Protein AF-A2HL17-F1 (afdb_monomer_lite)

Secondary structure (DSSP, 8-state):
----GGGSB-HHHHHHHHHHHHTT--HHHHTEEEEBTTS-EEEE--HHHHHHHHHHTTPPPP---PPPPPPPPPHHHHHHHHHHHHHSTT--HHHHHHHHHHHHHHHHHHHHHHHHHHHT-PPPP-PPP--------------------------------------------------------TT-------S----TTTT--GGGTT----HHHHHHHHHHTT--PPPP-PPPPPPPPP--SSTTSEEEEEEEE-TTSTT-EEEEEEETTT--EEEEEEESS--HHHHHHHHHHHHHHH---SEEEE-S-GGGSTHHHHHHHHHT-EEEEPPTT----

Foldseek 3Di:
DPDDQLNFFDPVLLVVLQVCVQVPHDNQVSQAQTAGNVGDTDGGDDPVSSVVSCVVVVHDHHPHPDPDDDDAFDPLLLQLLVVCCVVDPPDDLVNSVVLLVVLLVVVVVVVVVVVVVVVVDDDDDDDDDDDDDDDDDDDDDDDDDDDDDDDDDDDDDDDDDDDDDDDDDDDDDDDDDDDDPDDDDPPPDDPDDDDDPPPSNPRHDPVCSPPDDDSVNSVSSCVVVVNDDDDDPPDPDDPQDQPDPDWLAEKEWDKDDDPVDPQKIKIFIATRPVRDTLDIDIDSHLALVVNQVRVVVSCVPPNHHQEYEYEPDPSCDDPNVVSCVVSNHHYHYDDPPDPRD

Organism: Trichomonas vaginalis (strain ATCC PRA-98 / G3) (NCBI:txid412133)

InterPro domains:
  IPR001584 Integrase, catalytic core [PF00665] (248-337)
  IPR001584 Integrase, catalytic core [PS50994] (227-341)
  IPR012337 Ribonuclease H-like superfamily [SSF53098] (242-340)
  IPR036397 Ribonuclease H superfamily [G3DSA:3.30.420.10] (241-341)

pLDDT: mean 71.7, std 25.09, range [23.78, 97.0]

Sequence (341 aa):
MSGRIFDLIDLEWLNQANQQIQSGINVETVLQNVPLTDGRILPTISHKTFKNALNFNQIEIPKLRTGPKPKDPPQELINTVQNLHNKVQKIGISRAFGRIITDRQMILESQMQNQQNIQIHFPIPQLSQRNQNSEFDYSSPDVSSSSEQLSSEISSNSDDSSAEELFSSSPNSIDTESDINSEDDPYSIRTNTTSTFEKTTDYFDRKLLNIQFSERTVNKCFKLLNLAQPPKNSKAKGQTKYEAFYVNEIWHVDIHFLNHRQGEYLYAVIDDKSRKILAWSHLETKEAAQTSRVIQQCFDVYGKPFAIWSDNGLENYGVFKNLLKNANVESITIIPHCPYM

Structure (mmCIF, N/CA/C/O backbone):
data_AF-A2HL17-F1
#
_entry.id   AF-A2HL17-F1
#
loop_
_atom_site.group_PDB
_atom_site.id
_atom_site.type_symbol
_atom_site.label_atom_id
_atom_site.label_alt_id
_atom_site.label_comp_id
_atom_site.label_asym_id
_atom_site.label_entity_id
_atom_site.label_seq_id
_atom_site.pdbx_PDB_ins_code
_atom_site.Cartn_x
_atom_site.Cartn_y
_atom_site.Cartn_z
_atom_site.occupancy
_atom_site.B_iso_or_equiv
_atom_site.auth_seq_id
_atom_site.auth_comp_id
_atom_site.auth_asym_id
_atom_site.auth_atom_id
_atom_site.pdbx_PDB_model_num
ATOM 1 N N . MET A 1 1 ? -41.601 -4.359 13.238 1.00 44.16 1 MET A N 1
ATOM 2 C CA . MET A 1 1 ? -40.705 -3.422 13.948 1.00 44.16 1 MET A CA 1
ATOM 3 C C . MET A 1 1 ? -39.278 -3.762 13.559 1.00 44.16 1 MET A C 1
ATOM 5 O O . MET A 1 1 ? -38.862 -4.884 13.806 1.00 44.16 1 MET A O 1
ATOM 9 N N . SER A 1 2 ? -38.556 -2.863 12.887 1.00 45.44 2 SER A N 1
ATOM 10 C CA . SER A 1 2 ? -37.129 -3.070 12.599 1.00 45.44 2 SER A CA 1
ATOM 11 C C . SER A 1 2 ? -36.336 -2.788 13.878 1.00 45.44 2 SER A C 1
ATOM 13 O O . SER A 1 2 ? -35.789 -1.698 14.032 1.00 45.44 2 SER A O 1
ATOM 15 N N . GLY A 1 3 ? -36.361 -3.729 14.823 1.00 62.22 3 GLY A N 1
ATOM 16 C CA . GLY A 1 3 ? -35.667 -3.597 16.102 1.00 62.22 3 GLY A CA 1
ATOM 17 C C . GLY A 1 3 ? -34.166 -3.635 15.872 1.00 62.22 3 GLY A C 1
ATOM 18 O O . GLY A 1 3 ? -33.639 -4.598 15.311 1.00 62.22 3 GLY A O 1
ATOM 19 N N . ARG A 1 4 ? -33.467 -2.569 16.253 1.00 82.69 4 ARG A N 1
ATOM 20 C CA . ARG A 1 4 ? -32.007 -2.596 16.282 1.00 82.69 4 ARG A CA 1
ATOM 21 C C . ARG A 1 4 ? -31.605 -3.614 17.347 1.00 82.69 4 ARG A C 1
ATOM 23 O O . ARG A 1 4 ? -32.316 -3.807 18.323 1.00 82.69 4 ARG A O 1
ATOM 30 N N . ILE A 1 5 ? -30.447 -4.251 17.187 1.00 84.62 5 ILE A N 1
ATOM 31 C CA . ILE A 1 5 ? -29.993 -5.314 18.104 1.00 84.62 5 ILE A CA 1
ATOM 32 C C . ILE A 1 5 ? -30.044 -4.899 19.581 1.00 84.62 5 ILE A C 1
ATOM 34 O O . ILE A 1 5 ? -30.373 -5.722 20.422 1.00 84.62 5 ILE A O 1
ATOM 38 N N . PHE A 1 6 ? -29.764 -3.630 19.895 1.00 86.31 6 PHE A N 1
ATOM 39 C CA . PHE A 1 6 ? -29.785 -3.146 21.274 1.00 86.31 6 PHE A CA 1
ATOM 40 C C . PHE A 1 6 ? -31.193 -3.034 21.885 1.00 86.31 6 PHE A C 1
ATOM 42 O O . PHE A 1 6 ? -31.291 -3.004 23.105 1.00 86.31 6 PHE A O 1
ATOM 49 N N . ASP A 1 7 ? -32.252 -3.008 21.069 1.00 88.12 7 ASP A N 1
ATOM 50 C CA . ASP A 1 7 ? -33.653 -3.007 21.524 1.00 88.12 7 ASP A CA 1
ATOM 51 C C . ASP A 1 7 ? -34.096 -4.408 21.980 1.00 88.12 7 ASP A C 1
ATOM 53 O O . ASP A 1 7 ? -35.068 -4.557 22.713 1.00 88.12 7 ASP A O 1
ATOM 57 N N . LEU A 1 8 ? -33.395 -5.443 21.505 1.00 90.56 8 LEU A N 1
ATOM 58 C CA . LEU A 1 8 ? -33.705 -6.847 21.763 1.00 90.56 8 LEU A CA 1
ATOM 59 C C . LEU A 1 8 ? -32.856 -7.439 22.887 1.00 90.56 8 LEU A C 1
ATOM 61 O O . LEU A 1 8 ? -33.024 -8.611 23.189 1.00 90.56 8 LEU A O 1
ATOM 65 N N . ILE A 1 9 ? -31.926 -6.684 23.478 1.00 91.94 9 ILE A N 1
ATOM 66 C CA . ILE A 1 9 ? -31.096 -7.189 24.578 1.00 91.94 9 ILE A CA 1
ATOM 67 C C . ILE A 1 9 ? -31.966 -7.355 25.818 1.00 91.94 9 ILE A C 1
ATOM 69 O O . ILE A 1 9 ? -32.715 -6.447 26.179 1.00 91.94 9 ILE A O 1
ATOM 73 N N . ASP A 1 10 ? -31.844 -8.511 26.467 1.00 92.94 10 ASP A N 1
ATOM 74 C CA . ASP A 1 10 ? -32.579 -8.801 27.689 1.00 92.94 10 ASP A CA 1
ATOM 75 C C . ASP A 1 10 ? -32.259 -7.784 28.803 1.00 92.94 10 ASP A C 1
ATOM 77 O O . ASP A 1 10 ? -31.095 -7.486 29.094 1.00 92.94 10 ASP A O 1
ATOM 81 N N . LEU A 1 11 ? -33.308 -7.223 29.411 1.00 92.00 11 LEU A N 1
ATOM 82 C CA . LEU A 1 11 ? -33.189 -6.137 30.386 1.00 92.00 11 LEU A CA 1
ATOM 83 C C . LEU A 1 11 ? -32.595 -6.617 31.715 1.00 92.00 11 LEU A C 1
ATOM 85 O O . LEU A 1 11 ? -31.868 -5.866 32.372 1.00 92.00 11 LEU A O 1
ATOM 89 N N . GLU A 1 12 ? -32.896 -7.847 32.127 1.00 92.25 12 GLU A N 1
ATOM 90 C CA . GLU A 1 12 ? -32.369 -8.415 33.366 1.00 92.25 12 GLU A CA 1
ATOM 91 C C . GLU A 1 12 ? -30.864 -8.652 33.229 1.00 92.25 12 GLU A C 1
ATOM 93 O O . GLU A 1 12 ? -30.075 -8.169 34.049 1.00 92.25 12 GLU A O 1
ATOM 98 N N . TRP A 1 13 ? -30.457 -9.270 32.120 1.00 94.44 13 TRP A N 1
ATOM 99 C CA . TRP A 1 13 ? -29.055 -9.427 31.762 1.00 94.44 13 TRP A CA 1
ATOM 100 C C . TRP A 1 13 ? -28.332 -8.080 31.666 1.00 94.44 13 TRP A C 1
ATOM 102 O O . TRP A 1 13 ? -27.235 -7.934 32.202 1.00 94.44 13 TRP A O 1
ATOM 112 N N . LEU A 1 14 ? -28.943 -7.066 31.040 1.00 93.81 14 LEU A N 1
ATOM 113 C CA . LEU A 1 14 ? -28.340 -5.739 30.877 1.00 93.81 14 LEU A CA 1
ATOM 114 C C . LEU A 1 14 ? -28.028 -5.075 32.229 1.00 93.81 14 LEU A C 1
ATOM 116 O O . LEU A 1 14 ? -26.965 -4.467 32.392 1.00 93.81 14 LEU A O 1
ATOM 120 N N . ASN A 1 15 ? -28.925 -5.217 33.209 1.00 93.31 15 ASN A N 1
ATOM 121 C CA . ASN A 1 15 ? -28.722 -4.711 34.567 1.00 93.31 15 ASN A CA 1
ATOM 122 C C . ASN A 1 15 ? -27.622 -5.478 35.311 1.00 93.31 15 ASN A C 1
ATOM 124 O O . ASN A 1 15 ? -26.745 -4.854 35.914 1.00 93.31 15 ASN A O 1
ATOM 128 N N . GLN A 1 16 ? -27.618 -6.812 35.224 1.00 93.00 16 GLN A N 1
ATOM 129 C CA . GLN A 1 16 ? -26.572 -7.647 35.823 1.00 93.00 16 GLN A CA 1
ATOM 130 C C . GLN A 1 16 ? -25.195 -7.334 35.220 1.00 93.00 16 GLN A C 1
ATOM 132 O O . GLN A 1 16 ? -24.225 -7.127 35.949 1.00 93.00 16 GLN A O 1
ATOM 137 N N . ALA A 1 17 ? -25.116 -7.213 33.894 1.00 92.12 17 ALA A N 1
ATOM 138 C CA . ALA A 1 17 ? -23.906 -6.837 33.176 1.00 92.12 17 ALA A CA 1
ATOM 139 C C . ALA A 1 17 ? -23.389 -5.456 33.615 1.00 92.12 17 ALA A C 1
ATOM 141 O O . ALA A 1 17 ? -22.189 -5.279 33.837 1.00 92.12 17 ALA A O 1
ATOM 142 N N . ASN A 1 18 ? -24.279 -4.474 33.801 1.00 91.81 18 ASN A N 1
ATOM 143 C CA . ASN A 1 18 ? -23.885 -3.158 34.301 1.00 91.81 18 ASN A CA 1
ATOM 144 C C . ASN A 1 18 ? -23.299 -3.234 35.721 1.00 91.81 18 ASN A C 1
ATOM 146 O O . ASN A 1 18 ? -22.228 -2.681 35.975 1.00 91.81 18 ASN A O 1
ATOM 150 N N . GLN A 1 19 ? -23.945 -3.975 36.627 1.00 90.88 19 GLN A N 1
ATOM 151 C CA . GLN A 1 19 ? -23.456 -4.178 37.995 1.00 90.88 19 GLN A CA 1
ATOM 152 C C . GLN A 1 19 ? -22.085 -4.869 38.023 1.00 90.88 19 GLN A C 1
ATOM 154 O O . GLN A 1 19 ? -21.189 -4.419 38.734 1.00 90.88 19 GLN A O 1
ATOM 159 N N . GLN A 1 20 ? -21.884 -5.899 37.196 1.00 90.69 20 GLN A N 1
ATOM 160 C CA . GLN A 1 20 ? -20.604 -6.606 37.064 1.00 90.69 20 GLN A CA 1
ATOM 161 C C . GLN A 1 20 ? -19.465 -5.682 36.603 1.00 90.69 20 GLN A C 1
ATOM 163 O O . GLN A 1 20 ? -18.346 -5.732 37.125 1.00 90.69 20 GLN A O 1
ATOM 168 N N . ILE A 1 21 ? -19.744 -4.797 35.642 1.00 90.12 21 ILE A N 1
ATOM 169 C CA . ILE A 1 21 ? -18.763 -3.814 35.165 1.00 90.12 21 ILE A CA 1
ATOM 170 C C . ILE A 1 21 ? -18.460 -2.783 36.262 1.00 90.12 21 ILE A C 1
ATOM 172 O O . ILE A 1 21 ? -17.298 -2.416 36.453 1.00 90.12 21 ILE A O 1
ATOM 176 N N . GLN A 1 22 ? -19.469 -2.338 37.019 1.0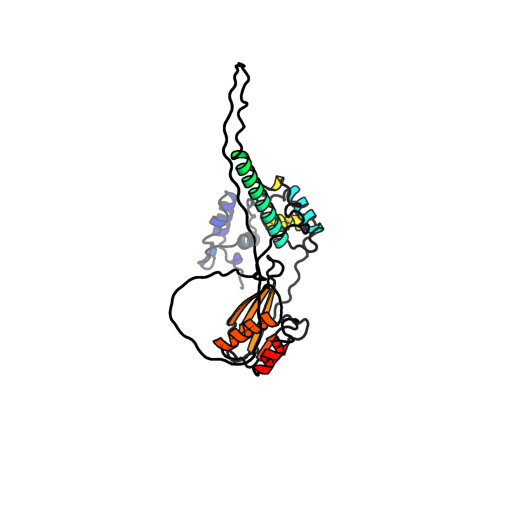0 87.12 22 GLN A N 1
ATOM 177 C CA . GLN A 1 22 ? -19.279 -1.422 38.150 1.00 87.12 22 GLN A CA 1
ATOM 178 C C . GLN A 1 22 ? -18.478 -2.058 39.295 1.00 87.12 22 GLN A C 1
ATOM 180 O O . GLN A 1 22 ? -17.653 -1.378 39.905 1.00 87.12 22 GLN A O 1
ATOM 185 N N . SER A 1 23 ? -18.635 -3.365 39.534 1.00 86.94 23 SER A N 1
ATOM 186 C CA . SER A 1 23 ? -17.814 -4.118 40.492 1.00 86.94 23 SER A CA 1
ATOM 187 C C . SER A 1 23 ? -16.384 -4.387 40.002 1.00 86.94 23 SER A C 1
ATOM 189 O O . SER A 1 23 ? -15.579 -4.957 40.734 1.00 86.94 23 SER A O 1
ATOM 191 N N . GLY A 1 24 ? -16.036 -3.963 38.782 1.00 84.62 24 GLY A N 1
ATOM 192 C CA . GLY A 1 24 ? -14.674 -4.018 38.251 1.00 84.62 24 GLY A CA 1
ATOM 193 C C . GLY A 1 24 ? -14.339 -5.263 37.431 1.00 84.62 24 GLY A C 1
ATOM 194 O O . GLY A 1 24 ? -13.158 -5.492 37.161 1.00 84.62 24 GLY A O 1
ATOM 195 N N . ILE A 1 25 ? -15.336 -6.050 37.012 1.00 86.69 25 ILE A N 1
ATOM 196 C CA . ILE A 1 25 ? -15.127 -7.180 36.096 1.00 86.69 25 ILE A CA 1
ATOM 197 C C . ILE A 1 25 ? -14.763 -6.646 34.703 1.00 86.69 25 ILE A C 1
ATOM 199 O O . ILE A 1 25 ? -15.214 -5.576 34.282 1.00 86.69 25 ILE A O 1
ATOM 203 N N . ASN A 1 26 ? -13.906 -7.378 33.983 1.00 87.06 26 ASN A N 1
ATOM 204 C CA . ASN A 1 26 ? -13.491 -7.005 32.635 1.00 87.06 26 ASN A CA 1
ATOM 205 C C . ASN A 1 26 ? -14.702 -6.957 31.685 1.00 87.06 26 ASN A C 1
ATOM 207 O O . ASN A 1 26 ? -15.430 -7.934 31.525 1.00 87.06 26 ASN A O 1
ATOM 211 N N . VAL A 1 27 ? -14.873 -5.812 31.024 1.00 87.19 27 VAL A N 1
ATOM 212 C CA . VAL A 1 27 ? -15.964 -5.522 30.086 1.00 87.19 27 VAL A CA 1
ATOM 213 C C . VAL A 1 27 ? -16.024 -6.551 28.955 1.00 87.19 27 VAL A C 1
ATOM 215 O O . VAL A 1 27 ? -17.107 -6.999 28.604 1.00 87.19 27 VAL A O 1
ATOM 218 N N . GLU A 1 28 ? -14.883 -6.976 28.411 1.00 87.94 28 GLU A N 1
ATOM 219 C CA . GLU A 1 28 ? -14.842 -7.954 27.313 1.00 87.94 28 GLU A CA 1
ATOM 220 C C . GLU A 1 28 ? -15.357 -9.331 27.732 1.00 87.94 28 GLU A C 1
ATOM 222 O O . GLU A 1 28 ? -15.873 -10.065 26.895 1.00 87.94 28 GLU A O 1
ATOM 227 N N . THR A 1 29 ? -15.232 -9.672 29.015 1.00 89.19 29 THR A N 1
ATOM 228 C CA . THR A 1 29 ? -15.760 -10.914 29.587 1.00 89.19 29 THR A CA 1
ATOM 229 C C . THR A 1 29 ? -17.266 -10.817 29.805 1.00 89.19 29 THR A C 1
ATOM 231 O O . THR A 1 29 ? -17.991 -11.752 29.487 1.00 89.19 29 THR A O 1
ATOM 234 N N . VAL A 1 30 ? -17.742 -9.674 30.306 1.00 90.75 30 VAL A N 1
ATOM 235 C CA . VAL A 1 30 ? -19.169 -9.446 30.581 1.00 90.75 30 VAL A CA 1
ATOM 236 C C . VAL A 1 30 ? -19.992 -9.405 29.293 1.00 90.75 30 VAL A C 1
ATOM 238 O O . VAL A 1 30 ? -21.120 -9.875 29.270 1.00 90.75 30 VAL A O 1
ATOM 241 N N . LEU A 1 31 ? -19.442 -8.869 28.200 1.00 92.88 31 LEU A N 1
ATOM 242 C CA . LEU A 1 31 ? -20.165 -8.691 26.933 1.00 92.88 31 LEU A CA 1
ATOM 243 C C . LEU A 1 31 ? -20.193 -9.943 26.034 1.00 92.88 31 LEU A C 1
ATOM 245 O O . LEU A 1 31 ? -20.385 -9.813 24.821 1.00 92.88 31 LEU A O 1
ATOM 249 N N . GLN A 1 32 ? -19.997 -11.132 26.607 1.00 93.50 32 GLN A N 1
ATOM 250 C CA . GLN A 1 32 ? -20.090 -12.421 25.914 1.00 93.50 32 GLN A CA 1
ATOM 251 C C . GLN A 1 32 ? -21.426 -13.107 26.208 1.00 93.50 32 GLN A C 1
ATOM 253 O O . GLN A 1 32 ? -22.008 -12.902 27.269 1.00 93.50 32 GLN A O 1
ATOM 258 N N . ASN A 1 33 ? -21.883 -13.958 25.285 1.00 92.56 33 ASN A N 1
ATOM 259 C CA . ASN A 1 33 ? -23.094 -14.777 25.430 1.00 92.56 33 ASN A CA 1
ATOM 260 C C . ASN A 1 33 ? -24.327 -13.957 25.844 1.00 92.56 33 ASN A C 1
ATOM 262 O O . ASN A 1 33 ? -24.996 -14.260 26.829 1.00 92.56 33 ASN A O 1
ATOM 266 N N . VAL A 1 34 ? -24.610 -12.898 25.088 1.00 92.94 34 VAL A N 1
ATOM 267 C CA . VAL A 1 34 ? -25.663 -11.929 25.391 1.00 92.94 34 VAL A CA 1
ATOM 268 C C . VAL A 1 34 ? -27.032 -12.486 24.989 1.00 92.94 34 VAL A C 1
ATOM 270 O O . VAL A 1 34 ? -27.264 -12.674 23.790 1.00 92.94 34 VAL A O 1
ATOM 273 N N . PRO A 1 35 ? -27.947 -12.732 25.940 1.00 93.31 35 PRO A N 1
ATOM 274 C CA . PRO A 1 35 ? -29.297 -13.174 25.639 1.00 93.31 35 PRO A CA 1
ATOM 275 C C . PRO A 1 35 ? -30.132 -12.031 25.054 1.00 93.31 35 PRO A C 1
ATOM 277 O O . PRO A 1 35 ? -30.048 -10.872 25.474 1.00 93.31 35 PRO A O 1
ATOM 280 N N . LEU A 1 36 ? -30.950 -12.378 24.066 1.00 92.62 36 LEU A N 1
ATOM 281 C CA . LEU A 1 36 ? -31.956 -11.509 23.478 1.00 92.62 36 LEU A CA 1
ATOM 282 C C . LEU A 1 36 ? -33.358 -11.923 23.942 1.00 92.62 36 LEU A C 1
ATOM 284 O O . LEU A 1 36 ? -33.610 -13.088 24.249 1.00 92.62 36 LEU A O 1
ATOM 288 N N . THR A 1 37 ? -34.296 -10.980 23.918 1.00 89.88 37 THR A N 1
ATOM 289 C CA . THR A 1 37 ? -35.704 -11.176 24.304 1.00 89.88 37 THR A CA 1
ATOM 290 C C . THR A 1 37 ? -36.454 -12.166 23.410 1.00 89.88 37 THR A C 1
ATOM 292 O O . THR A 1 37 ? -37.488 -12.695 23.807 1.00 89.88 37 THR A O 1
ATOM 295 N N . ASP A 1 38 ? -35.931 -12.457 22.217 1.00 87.56 38 ASP A N 1
ATOM 296 C CA . ASP A 1 38 ? -36.464 -13.458 21.288 1.00 87.56 38 ASP A CA 1
ATOM 297 C C . ASP A 1 38 ? -35.865 -14.866 21.474 1.00 87.56 38 ASP A C 1
ATOM 299 O O . ASP A 1 38 ? -36.125 -15.762 20.671 1.00 87.56 38 ASP A O 1
ATOM 303 N N . GLY A 1 39 ? -35.067 -15.072 22.528 1.00 86.25 39 GLY A N 1
ATOM 304 C CA . GLY A 1 39 ? -34.470 -16.359 22.890 1.00 86.25 39 GLY A CA 1
ATOM 305 C C . GLY A 1 39 ? -33.144 -16.673 22.193 1.00 86.25 39 GLY A C 1
ATOM 306 O O . GLY A 1 39 ? -32.536 -17.706 22.473 1.00 86.25 39 GLY A O 1
ATOM 307 N N . ARG A 1 40 ? -32.656 -15.805 21.297 1.00 89.88 40 ARG A N 1
ATOM 308 C CA . ARG A 1 40 ? -31.326 -15.958 20.688 1.00 89.88 40 ARG A CA 1
ATOM 309 C C . ARG A 1 40 ? -30.225 -15.530 21.658 1.00 89.88 40 ARG A C 1
ATOM 311 O O . ARG A 1 40 ? -30.426 -14.661 22.498 1.00 89.88 40 ARG A O 1
ATOM 318 N N . ILE A 1 41 ? -29.031 -16.094 21.485 1.00 92.31 41 ILE A N 1
ATOM 319 C CA . ILE A 1 41 ? -27.829 -15.708 22.234 1.00 92.31 41 ILE A CA 1
ATOM 320 C C . ILE A 1 41 ? -26.796 -15.177 21.243 1.00 92.31 41 ILE A C 1
ATOM 322 O O . ILE A 1 41 ? -26.408 -15.873 20.302 1.00 92.31 41 ILE A O 1
ATOM 326 N N . LEU A 1 42 ? -26.353 -13.937 21.441 1.00 91.12 42 LEU A N 1
ATOM 327 C CA . LEU A 1 42 ? -25.258 -13.355 20.674 1.00 91.12 42 LEU A CA 1
ATOM 328 C C . LEU A 1 42 ? -23.919 -13.732 21.312 1.00 91.12 42 LEU A C 1
ATOM 330 O O . LEU A 1 42 ? -23.751 -13.556 22.518 1.00 91.12 42 LEU A O 1
ATOM 334 N N . PRO A 1 43 ? -22.928 -14.182 20.526 1.00 92.12 43 PRO A N 1
ATOM 335 C CA . PRO A 1 43 ? -21.636 -14.579 21.074 1.00 92.12 43 PRO A CA 1
ATOM 336 C C . PRO A 1 43 ? -20.920 -13.407 21.753 1.00 92.12 43 PRO A C 1
ATOM 338 O O . PRO A 1 43 ? -20.352 -13.583 22.826 1.00 92.12 43 PRO A O 1
ATOM 341 N N . THR A 1 44 ? -20.976 -12.208 21.163 1.00 94.50 44 THR A N 1
ATOM 342 C CA . THR A 1 44 ? -20.431 -10.974 21.743 1.00 94.50 44 THR A CA 1
ATOM 343 C C . THR A 1 44 ? -21.203 -9.743 21.270 1.00 94.50 44 THR A C 1
ATOM 345 O O . THR A 1 44 ? -21.824 -9.757 20.202 1.00 94.50 44 THR A O 1
ATOM 348 N N . ILE A 1 45 ? -21.132 -8.646 22.032 1.00 92.44 45 ILE A N 1
ATOM 349 C CA . ILE A 1 45 ? -21.598 -7.322 21.591 1.00 92.44 45 ILE A CA 1
ATOM 350 C C . ILE A 1 45 ? -20.509 -6.257 21.741 1.00 92.44 45 ILE A C 1
ATOM 352 O O . ILE A 1 45 ? -19.658 -6.310 22.624 1.00 92.44 45 ILE A O 1
ATOM 356 N N . SER A 1 46 ? -20.545 -5.235 20.883 1.00 90.69 46 SER A N 1
ATOM 357 C CA . SER A 1 46 ? -19.597 -4.120 20.970 1.00 90.69 46 SER A CA 1
ATOM 358 C C . SER A 1 46 ? -19.929 -3.165 22.123 1.00 90.69 46 SER A C 1
ATOM 360 O O . SER A 1 46 ? -21.097 -2.957 22.457 1.00 90.69 46 SER A O 1
ATOM 362 N N . HIS A 1 47 ? -18.915 -2.465 22.650 1.00 88.00 47 HIS A N 1
ATOM 363 C CA . HIS A 1 47 ? -19.092 -1.447 23.702 1.00 88.00 47 HIS A CA 1
ATOM 364 C C . HIS A 1 47 ? -20.113 -0.368 23.313 1.00 88.00 47 HIS A C 1
ATOM 366 O O . HIS A 1 47 ? -20.827 0.163 24.159 1.00 88.00 47 HIS A O 1
ATOM 372 N N . LYS A 1 48 ? -20.183 -0.025 22.020 1.00 89.75 48 LYS A N 1
ATOM 373 C CA . LYS A 1 48 ? -21.150 0.944 21.493 1.00 89.75 48 LYS A CA 1
ATOM 374 C C . LYS A 1 48 ? -22.580 0.410 21.580 1.00 89.75 48 LYS A C 1
ATOM 376 O O . LYS A 1 48 ? -23.471 1.149 21.973 1.00 89.75 48 LYS A O 1
ATOM 381 N N . THR A 1 49 ? -22.785 -0.859 21.236 1.00 91.19 49 THR A N 1
ATOM 382 C CA . THR A 1 49 ? -24.104 -1.508 21.289 1.00 91.19 49 THR A CA 1
ATOM 383 C C . THR A 1 49 ? -24.596 -1.613 22.727 1.00 91.19 49 THR A C 1
ATOM 385 O O . THR A 1 49 ? -25.723 -1.222 23.004 1.00 91.19 49 THR A O 1
ATOM 388 N N . PHE A 1 50 ? -23.720 -2.019 23.649 1.00 91.62 50 PHE A N 1
ATOM 389 C CA . PHE A 1 50 ? -24.011 -2.045 25.082 1.00 91.62 50 PHE A CA 1
ATOM 390 C C . PHE A 1 50 ? -24.375 -0.656 25.632 1.00 91.62 50 PHE A C 1
ATOM 392 O O . PHE A 1 50 ? -25.406 -0.493 26.275 1.00 91.62 50 PHE A O 1
ATOM 399 N N . LYS A 1 51 ? -23.594 0.385 25.300 1.00 90.06 51 LYS A N 1
ATOM 400 C CA . LYS A 1 51 ? -23.919 1.774 25.677 1.00 90.06 51 LYS A CA 1
ATOM 401 C C . LYS A 1 51 ? -25.262 2.239 25.120 1.00 90.06 51 LYS A C 1
ATOM 403 O O . LYS A 1 51 ? -26.000 2.927 25.815 1.00 90.06 51 LYS A O 1
ATOM 408 N N . ASN A 1 52 ? -25.579 1.878 23.878 1.00 91.62 52 ASN A N 1
ATOM 409 C CA . ASN A 1 52 ? -26.867 2.214 23.279 1.00 91.62 52 ASN A CA 1
ATOM 410 C C . ASN A 1 52 ? -28.023 1.511 24.002 1.00 91.62 52 ASN A C 1
ATOM 412 O O . ASN A 1 52 ? -29.044 2.150 24.220 1.00 91.62 52 ASN A O 1
ATOM 416 N N . ALA A 1 53 ? -27.846 0.251 24.410 1.00 91.50 53 ALA A N 1
ATOM 417 C CA . ALA A 1 53 ? -28.839 -0.495 25.180 1.00 91.50 53 ALA A CA 1
ATOM 418 C C . ALA A 1 53 ? -29.082 0.128 26.563 1.00 91.50 53 ALA A C 1
ATOM 420 O O . ALA A 1 53 ? -30.230 0.302 26.964 1.00 91.50 53 ALA A O 1
ATOM 421 N N . LEU A 1 54 ? -28.017 0.534 27.267 1.00 91.50 54 LEU A N 1
ATOM 422 C CA . LEU A 1 54 ? -28.133 1.249 28.544 1.00 91.50 54 LEU A CA 1
ATOM 423 C C . LEU A 1 54 ? -28.870 2.582 28.376 1.00 91.50 54 LEU A C 1
ATOM 425 O O . LEU A 1 54 ? -29.806 2.859 29.117 1.00 91.50 54 LEU A O 1
ATOM 429 N N . ASN A 1 55 ? -28.501 3.373 27.363 1.00 90.94 55 ASN A N 1
ATOM 430 C CA . ASN A 1 55 ? -29.160 4.647 27.068 1.00 90.94 55 ASN A CA 1
ATOM 431 C C . ASN A 1 55 ? -30.638 4.473 26.712 1.00 90.94 55 ASN A C 1
ATOM 433 O O . ASN A 1 55 ? -31.470 5.251 27.168 1.00 90.94 55 ASN A O 1
ATOM 437 N N . PHE A 1 56 ? -30.962 3.463 25.900 1.00 89.25 56 PHE A N 1
ATOM 438 C CA . PHE A 1 56 ? -32.335 3.152 25.508 1.00 89.25 56 PHE A CA 1
ATOM 439 C C . PHE A 1 56 ? -33.207 2.831 26.728 1.00 89.25 56 PHE A C 1
ATOM 441 O O . PHE A 1 56 ? -34.327 3.323 26.829 1.00 89.25 56 PHE A O 1
ATOM 448 N N . ASN A 1 57 ? -32.654 2.087 27.688 1.00 88.44 57 ASN A N 1
ATOM 449 C CA . ASN A 1 57 ? -33.326 1.718 28.933 1.00 88.44 57 ASN A CA 1
ATOM 450 C C . ASN A 1 57 ? -33.129 2.734 30.076 1.00 88.44 57 ASN A C 1
ATOM 452 O O . ASN A 1 57 ? -33.525 2.456 31.203 1.00 88.44 57 ASN A O 1
ATOM 456 N N . GLN A 1 58 ? -32.529 3.902 29.808 1.00 89.38 58 GLN A N 1
ATOM 457 C CA . GLN A 1 58 ? -32.271 4.966 30.794 1.00 89.38 58 GLN A CA 1
ATOM 458 C C . GLN A 1 58 ? -31.453 4.505 32.020 1.00 89.38 58 GLN A C 1
ATOM 460 O O . GLN A 1 58 ? -31.607 5.028 33.122 1.00 89.38 58 GLN A O 1
ATOM 465 N N . ILE A 1 59 ? -30.558 3.533 31.826 1.00 89.06 59 ILE A N 1
ATOM 466 C CA . ILE A 1 59 ? -29.676 2.994 32.866 1.00 89.06 59 ILE A CA 1
ATOM 467 C C . ILE A 1 59 ? -28.385 3.825 32.927 1.00 89.06 59 ILE A C 1
ATOM 469 O O . ILE A 1 59 ? -27.806 4.174 31.894 1.00 89.06 59 ILE A O 1
ATOM 473 N N . GLU A 1 60 ? -27.894 4.112 34.138 1.00 85.81 60 GLU A N 1
ATOM 474 C CA . GLU A 1 60 ? -26.643 4.852 34.334 1.00 85.81 60 GLU A CA 1
ATOM 475 C C . GLU A 1 60 ? -25.441 4.101 33.734 1.00 85.81 60 GLU A C 1
ATOM 477 O O . GLU A 1 60 ? -25.187 2.927 34.029 1.00 85.81 60 GLU A O 1
ATOM 482 N N . ILE A 1 61 ? -24.684 4.796 32.880 1.00 83.06 61 ILE A N 1
ATOM 483 C CA . ILE A 1 61 ? -23.535 4.232 32.168 1.00 83.06 61 ILE A CA 1
ATOM 484 C C . ILE A 1 61 ? -22.372 4.030 33.152 1.00 83.06 61 ILE A C 1
ATOM 486 O O . ILE A 1 61 ? -21.946 4.991 33.799 1.00 83.06 61 ILE A O 1
ATOM 490 N N . PRO A 1 62 ? -21.765 2.831 33.209 1.00 79.62 62 PRO A N 1
ATOM 491 C CA . PRO A 1 62 ? -20.657 2.583 34.114 1.00 79.62 62 PRO A CA 1
ATOM 492 C C . PRO A 1 62 ? -19.432 3.406 33.701 1.00 79.62 62 PRO A C 1
ATOM 494 O O . PRO A 1 62 ? -19.119 3.553 32.512 1.00 79.62 62 PRO A O 1
ATOM 497 N N . LYS A 1 63 ? -18.685 3.914 34.691 1.00 75.31 63 LYS A N 1
ATOM 498 C CA . LYS A 1 63 ? -17.378 4.549 34.464 1.00 75.31 63 LYS A CA 1
ATOM 499 C C . LYS A 1 63 ? -16.372 3.488 34.023 1.00 75.31 63 LYS A C 1
ATOM 501 O O . LYS A 1 63 ? -15.673 2.888 34.835 1.00 75.31 63 LYS A O 1
ATOM 506 N N . LEU A 1 64 ? -16.303 3.252 32.717 1.00 69.38 64 LEU A N 1
ATOM 507 C CA . LEU A 1 64 ? -15.330 2.339 32.125 1.00 69.38 64 LEU A CA 1
ATOM 508 C C . LEU A 1 64 ? -13.918 2.854 32.420 1.00 69.38 64 LEU A C 1
ATOM 510 O O . LEU A 1 64 ? -13.608 4.012 32.125 1.00 69.38 64 LEU A O 1
ATOM 514 N N . ARG A 1 65 ? -13.050 1.992 32.964 1.00 64.44 65 ARG A N 1
ATOM 515 C CA . ARG A 1 65 ? -11.619 2.293 33.079 1.00 64.44 65 ARG A CA 1
ATOM 516 C C . ARG A 1 65 ? -11.078 2.522 31.671 1.00 64.44 65 ARG A C 1
ATOM 518 O O . ARG A 1 65 ? -10.925 1.586 30.891 1.00 64.44 65 ARG A O 1
ATOM 525 N N . THR A 1 66 ? -10.827 3.777 31.318 1.00 62.06 66 THR A N 1
ATOM 526 C CA . THR A 1 66 ? -10.122 4.095 30.080 1.00 62.06 66 THR A CA 1
ATOM 527 C C . THR A 1 66 ? -8.681 3.645 30.237 1.00 62.06 66 THR A C 1
ATOM 529 O O . THR A 1 66 ? -8.061 3.936 31.262 1.00 62.06 66 THR A O 1
ATOM 532 N N . GLY A 1 67 ? -8.145 2.957 29.229 1.00 62.78 67 GLY A N 1
ATOM 533 C CA . GLY A 1 67 ? -6.724 2.628 29.195 1.00 62.78 67 GLY A CA 1
ATOM 534 C C . GLY A 1 67 ? -5.848 3.877 29.384 1.00 62.78 67 GLY A C 1
ATOM 535 O O . GLY A 1 67 ? -6.318 5.004 29.175 1.00 62.78 67 GLY A O 1
ATOM 536 N N . PRO A 1 68 ? -4.581 3.700 29.792 1.00 68.50 68 PRO A N 1
ATOM 537 C CA . PRO A 1 68 ? -3.664 4.814 29.986 1.00 68.50 68 PRO A CA 1
ATOM 538 C C . PRO A 1 68 ? -3.626 5.702 28.739 1.00 68.50 68 PRO A C 1
ATOM 540 O O . PRO A 1 68 ? -3.609 5.210 27.606 1.00 68.50 68 PRO A O 1
ATOM 543 N N . LYS A 1 69 ? -3.629 7.026 28.951 1.00 69.25 69 LYS A N 1
ATOM 544 C CA . LYS A 1 69 ? -3.554 7.985 27.846 1.00 69.25 69 LYS A CA 1
ATOM 545 C C . LYS A 1 69 ? -2.310 7.678 26.999 1.00 69.25 69 LYS A C 1
ATOM 547 O O . LYS A 1 69 ? -1.257 7.365 27.563 1.00 69.25 69 LYS A O 1
ATOM 552 N N . PRO A 1 70 ? -2.403 7.756 25.660 1.00 69.69 70 PRO A N 1
ATOM 553 C CA . PRO A 1 70 ? -1.255 7.509 24.802 1.00 69.69 70 PRO A CA 1
ATOM 554 C C . PRO A 1 70 ? -0.121 8.466 25.178 1.00 69.69 70 PRO A C 1
ATOM 556 O O . PRO A 1 70 ? -0.338 9.672 25.145 1.00 69.69 70 PRO A O 1
ATOM 559 N N . LYS A 1 71 ? 1.076 7.950 25.478 1.00 80.25 71 LYS A N 1
ATOM 560 C CA . LYS A 1 71 ? 2.243 8.799 25.765 1.00 80.25 71 LYS A CA 1
ATOM 561 C C . LYS A 1 71 ? 2.553 9.707 24.572 1.00 80.25 71 LYS A C 1
ATOM 563 O O . LYS A 1 71 ? 2.443 9.270 23.412 1.00 80.25 71 LYS A O 1
ATOM 568 N N . ASP A 1 72 ? 2.913 10.949 24.864 1.00 86.88 72 ASP A N 1
ATOM 569 C CA . ASP A 1 72 ? 3.390 11.893 23.859 1.00 86.88 72 ASP A CA 1
ATOM 570 C C . ASP A 1 72 ? 4.771 11.471 23.342 1.00 86.88 72 ASP A C 1
ATOM 572 O O . ASP A 1 72 ? 5.521 10.799 24.059 1.00 86.88 72 ASP A O 1
ATOM 576 N N . PRO A 1 73 ? 5.081 11.759 22.065 1.00 90.44 73 PRO A N 1
ATOM 577 C CA . PRO A 1 73 ? 6.382 11.427 21.510 1.00 90.44 73 PRO A CA 1
ATOM 578 C C . PRO A 1 73 ? 7.499 12.207 22.232 1.00 90.44 73 PRO A C 1
ATOM 580 O O . PRO A 1 73 ? 7.281 13.363 22.593 1.00 90.44 73 PRO A O 1
ATOM 583 N N . PRO A 1 74 ? 8.695 11.611 22.412 1.00 92.00 74 PRO A N 1
ATOM 584 C CA . PRO A 1 74 ? 9.859 12.319 22.946 1.00 92.00 74 PRO A CA 1
ATOM 585 C C . PRO A 1 74 ? 10.192 13.565 22.117 1.00 92.00 74 PRO A C 1
ATOM 587 O O . PRO A 1 74 ? 10.064 13.537 20.889 1.00 92.00 74 PRO A O 1
ATOM 590 N N . GLN A 1 75 ? 10.670 14.631 22.763 1.00 91.19 75 GLN A N 1
ATOM 591 C CA . GLN A 1 75 ? 11.010 15.881 22.075 1.00 91.19 75 GLN A CA 1
ATOM 592 C C . GLN A 1 75 ? 12.128 15.673 21.046 1.00 91.19 75 GLN A C 1
ATOM 594 O O . GLN A 1 75 ? 12.089 16.233 19.953 1.00 91.19 75 GLN A O 1
ATOM 599 N N . GLU A 1 76 ? 13.084 14.801 21.358 1.00 92.12 76 GLU A N 1
ATOM 600 C CA . GLU A 1 76 ? 14.161 14.395 20.460 1.00 92.12 76 GLU A CA 1
ATOM 601 C C . GLU A 1 76 ? 13.611 13.785 19.164 1.00 92.12 76 GLU A C 1
ATOM 603 O O . GLU A 1 76 ? 14.087 14.099 18.076 1.00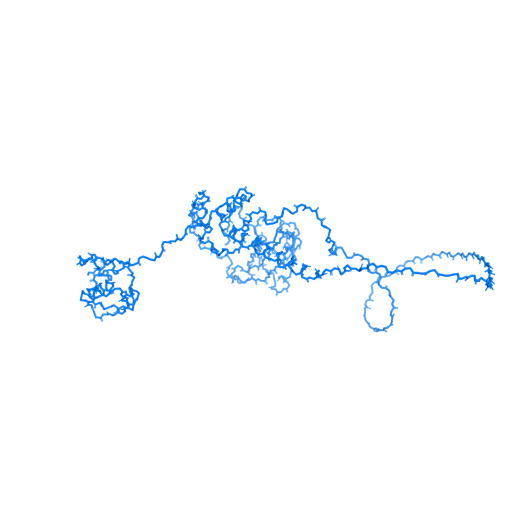 92.12 76 GLU A O 1
ATOM 608 N N . LEU A 1 77 ? 12.545 12.980 19.255 1.00 92.31 77 LEU A N 1
ATOM 609 C CA . LEU A 1 77 ? 11.911 12.372 18.085 1.00 92.31 77 LEU A CA 1
ATOM 610 C C . LEU A 1 77 ? 11.190 13.421 17.233 1.00 92.31 77 LEU A C 1
ATOM 612 O O . LEU A 1 77 ? 11.249 13.357 16.007 1.00 92.31 77 LEU A O 1
ATOM 616 N N . ILE A 1 78 ? 10.534 14.398 17.869 1.00 92.69 78 ILE A N 1
ATOM 617 C CA . ILE A 1 78 ? 9.902 15.526 17.169 1.00 92.69 78 ILE A CA 1
ATOM 618 C C . ILE A 1 78 ? 10.962 16.306 16.378 1.00 92.69 78 ILE A C 1
ATOM 620 O O . ILE A 1 78 ? 10.778 16.547 15.185 1.00 92.69 78 ILE A O 1
ATOM 624 N N . ASN A 1 79 ? 12.096 16.621 17.007 1.00 91.88 79 ASN A N 1
ATOM 625 C CA . ASN A 1 79 ? 13.196 17.349 16.375 1.00 91.88 79 ASN A CA 1
ATOM 626 C C . ASN A 1 79 ? 13.817 16.550 15.215 1.00 91.88 79 ASN A C 1
ATOM 628 O O . ASN A 1 79 ? 14.031 17.099 14.135 1.00 91.88 79 ASN A O 1
ATOM 632 N N . THR A 1 80 ? 14.050 15.243 15.397 1.00 90.56 80 THR A N 1
ATOM 633 C CA . THR A 1 80 ? 14.533 14.354 14.326 1.00 90.56 80 THR A CA 1
ATOM 634 C C . THR A 1 80 ? 13.577 14.346 13.131 1.00 90.56 80 THR A C 1
ATOM 636 O O . THR A 1 80 ? 14.024 14.494 11.995 1.00 90.56 80 THR A O 1
ATOM 639 N N . VAL A 1 81 ? 12.262 14.241 13.361 1.00 91.25 81 VAL A N 1
ATOM 640 C CA . VAL A 1 81 ? 11.255 14.283 12.285 1.00 91.25 81 VAL A CA 1
ATOM 641 C C . VAL A 1 81 ? 11.257 15.633 11.565 1.00 91.25 81 VAL A C 1
ATOM 643 O O . VAL A 1 81 ? 11.205 15.664 10.336 1.00 91.25 81 VAL A O 1
ATOM 646 N N . GLN A 1 82 ? 11.354 16.743 12.300 1.00 90.12 82 GLN A N 1
ATOM 647 C CA . GLN A 1 82 ? 11.408 18.084 11.717 1.00 90.12 82 GLN A CA 1
ATOM 648 C C . GLN A 1 82 ? 12.656 18.279 10.843 1.00 90.12 82 GLN A C 1
ATOM 650 O O . GLN A 1 82 ? 12.548 18.738 9.706 1.00 90.12 82 GLN A O 1
ATOM 655 N N . ASN A 1 83 ? 13.830 17.876 11.335 1.00 87.94 83 ASN A N 1
ATOM 656 C CA . ASN A 1 83 ? 15.090 17.957 10.593 1.00 87.94 83 ASN A CA 1
ATOM 657 C C . ASN A 1 83 ? 15.046 17.126 9.308 1.00 87.94 83 ASN A C 1
ATOM 659 O O . ASN A 1 83 ? 15.446 17.595 8.241 1.00 87.94 83 ASN A O 1
ATOM 663 N N . LEU A 1 84 ? 14.518 15.908 9.410 1.00 87.19 84 LEU A N 1
ATOM 664 C CA . LEU A 1 84 ? 14.367 14.993 8.288 1.00 87.19 84 LEU A CA 1
ATOM 665 C C . LEU A 1 84 ? 13.386 15.541 7.240 1.00 87.19 84 LEU A C 1
ATOM 667 O O . LEU A 1 84 ? 13.673 15.466 6.049 1.00 87.19 84 LEU A O 1
ATOM 671 N N . HIS A 1 85 ? 12.276 16.156 7.659 1.00 85.25 85 HIS A N 1
ATOM 672 C CA . HIS A 1 85 ? 11.335 16.806 6.744 1.00 85.25 85 HIS A CA 1
ATOM 673 C C . HIS A 1 85 ? 11.936 18.027 6.033 1.00 85.25 85 HIS A C 1
ATOM 675 O O . HIS A 1 85 ? 11.711 18.218 4.839 1.00 85.25 85 HIS A O 1
ATOM 681 N N . ASN A 1 86 ? 12.705 18.853 6.746 1.00 84.06 86 ASN A N 1
ATOM 682 C CA . ASN A 1 86 ? 13.320 20.052 6.173 1.00 84.06 86 ASN A CA 1
ATOM 683 C C . ASN A 1 86 ? 14.369 19.719 5.107 1.00 84.06 86 ASN A C 1
ATOM 685 O O . ASN A 1 86 ? 14.499 20.448 4.128 1.00 84.06 86 ASN A O 1
ATOM 689 N N . LYS A 1 87 ? 15.111 18.623 5.294 1.00 79.62 87 LYS A N 1
ATOM 690 C CA . LYS A 1 87 ? 16.166 18.200 4.366 1.00 79.62 87 LYS A CA 1
ATOM 691 C C . LYS A 1 87 ? 15.638 17.317 3.235 1.00 79.62 87 LYS A C 1
ATOM 693 O O . LYS A 1 87 ? 16.061 17.473 2.095 1.00 79.62 87 LYS A O 1
ATOM 698 N N . VAL A 1 88 ? 14.688 16.425 3.521 1.00 78.62 88 VAL A N 1
ATOM 699 C CA . VAL A 1 88 ? 14.061 15.556 2.515 1.00 78.62 88 VAL A CA 1
ATOM 700 C C . VAL A 1 88 ? 12.674 16.092 2.178 1.00 78.62 88 VAL A C 1
ATOM 702 O O . VAL A 1 88 ? 11.665 15.726 2.788 1.00 78.62 88 VAL A O 1
ATOM 705 N N . GLN A 1 89 ? 12.624 16.970 1.178 1.00 67.25 89 GLN A N 1
ATOM 706 C CA . GLN A 1 89 ? 11.380 17.600 0.748 1.00 67.25 89 GLN A CA 1
ATOM 707 C C . GLN A 1 89 ? 10.312 16.540 0.404 1.00 67.25 89 GLN A C 1
ATOM 709 O O . GLN A 1 89 ? 10.576 15.586 -0.327 1.00 67.25 89 GLN A O 1
ATOM 714 N N . LYS A 1 90 ? 9.081 16.724 0.907 1.00 71.50 90 LYS A N 1
ATOM 715 C CA . LYS A 1 90 ? 7.915 15.837 0.677 1.00 71.50 90 LYS A CA 1
ATOM 716 C C . LYS A 1 90 ? 8.067 14.398 1.201 1.00 71.50 90 LYS A C 1
ATOM 718 O O . LYS A 1 90 ? 7.393 13.490 0.709 1.00 71.50 90 LYS A O 1
ATOM 723 N N . ILE A 1 91 ? 8.905 14.163 2.208 1.00 79.94 91 ILE A N 1
ATOM 724 C CA . ILE A 1 91 ? 9.001 12.845 2.844 1.00 79.94 91 ILE A CA 1
ATOM 725 C C . ILE A 1 91 ? 7.702 12.453 3.569 1.00 79.94 91 ILE A C 1
ATOM 727 O O . ILE A 1 91 ? 7.179 13.180 4.412 1.00 79.94 91 ILE A O 1
ATOM 731 N N . GLY A 1 92 ? 7.165 11.282 3.218 1.00 82.56 92 GLY A N 1
ATOM 732 C CA . GLY A 1 92 ? 5.974 10.715 3.852 1.00 82.56 92 GLY A CA 1
ATOM 733 C C . GLY A 1 92 ? 6.275 10.036 5.190 1.00 82.56 92 GLY A C 1
ATOM 734 O O . GLY A 1 92 ? 7.407 9.632 5.448 1.00 82.56 92 GLY A O 1
ATOM 735 N N . ILE A 1 93 ? 5.237 9.846 6.011 1.00 87.94 93 ILE A N 1
ATOM 736 C CA . ILE A 1 93 ? 5.326 9.279 7.371 1.00 87.94 93 ILE A CA 1
ATOM 737 C C . ILE A 1 93 ? 6.061 7.930 7.385 1.00 87.94 93 ILE A C 1
ATOM 739 O O . ILE A 1 93 ? 7.001 7.757 8.158 1.00 87.94 93 ILE A O 1
ATOM 743 N N . SER A 1 94 ? 5.686 6.997 6.505 1.00 84.06 94 SER A N 1
ATOM 744 C CA . SER A 1 94 ? 6.288 5.657 6.460 1.00 84.06 94 SER A CA 1
ATOM 745 C C . SER A 1 94 ? 7.757 5.694 6.040 1.00 84.06 94 SER A C 1
ATOM 747 O O . SER A 1 94 ? 8.585 4.985 6.607 1.00 84.06 94 SER A O 1
ATOM 749 N N . ARG A 1 95 ? 8.113 6.575 5.092 1.00 84.06 95 ARG A N 1
ATOM 750 C CA . ARG A 1 95 ? 9.513 6.784 4.687 1.00 84.06 95 ARG A CA 1
ATOM 751 C C . ARG A 1 95 ? 10.333 7.413 5.811 1.00 84.06 95 ARG A C 1
ATOM 753 O O . ARG A 1 95 ? 11.456 6.981 6.043 1.00 84.06 95 ARG A O 1
ATOM 760 N N . ALA A 1 96 ? 9.768 8.386 6.526 1.00 86.81 96 ALA A N 1
ATOM 761 C CA . ALA A 1 96 ? 10.410 8.981 7.693 1.00 86.81 96 ALA A CA 1
ATOM 762 C C . ALA A 1 96 ? 10.654 7.935 8.787 1.00 86.81 96 ALA A C 1
ATOM 764 O O . ALA A 1 96 ? 11.765 7.839 9.297 1.00 86.81 96 ALA A O 1
ATOM 765 N N . PHE A 1 97 ? 9.656 7.104 9.099 1.00 89.62 97 PHE A N 1
ATOM 766 C CA . PHE A 1 97 ? 9.813 6.008 10.054 1.00 89.62 97 PHE A CA 1
ATOM 767 C C . PHE A 1 97 ? 10.910 5.026 9.621 1.00 89.62 97 PHE A C 1
ATOM 769 O O . PHE A 1 97 ? 11.821 4.759 10.401 1.00 89.62 97 PHE A O 1
ATOM 776 N N . GLY A 1 98 ? 10.875 4.556 8.370 1.00 83.88 98 GLY A N 1
ATOM 777 C CA . GLY A 1 98 ? 11.890 3.644 7.837 1.00 83.88 98 GLY A CA 1
ATOM 778 C C . GLY A 1 98 ? 13.302 4.225 7.914 1.00 83.88 98 GLY A C 1
ATOM 779 O O . GLY A 1 98 ? 14.229 3.532 8.332 1.00 83.88 98 GLY A O 1
ATOM 780 N N . ARG A 1 99 ? 13.465 5.515 7.599 1.00 85.81 99 ARG A N 1
ATOM 781 C CA . ARG A 1 99 ? 14.765 6.185 7.690 1.00 85.81 99 ARG A CA 1
ATOM 782 C C . ARG A 1 99 ? 15.268 6.274 9.129 1.00 85.81 99 ARG A C 1
ATOM 784 O O . ARG A 1 99 ? 16.401 5.898 9.384 1.00 85.81 99 ARG A O 1
ATOM 791 N N . ILE A 1 100 ? 14.415 6.675 10.070 1.00 86.81 100 ILE A N 1
ATOM 792 C CA . ILE A 1 100 ? 14.770 6.765 11.494 1.00 86.81 100 ILE A CA 1
ATOM 793 C C . ILE A 1 100 ? 15.221 5.399 12.045 1.00 86.81 100 ILE A C 1
ATOM 795 O O . ILE A 1 100 ? 16.189 5.328 12.799 1.00 86.81 100 ILE A O 1
ATOM 799 N N . ILE A 1 101 ? 14.538 4.311 11.671 1.00 85.31 101 ILE A N 1
ATOM 800 C CA . ILE A 1 101 ? 14.923 2.951 12.081 1.00 85.31 101 ILE A CA 1
ATOM 801 C C . ILE A 1 101 ? 16.247 2.525 11.438 1.00 85.31 101 ILE A C 1
ATOM 803 O O . ILE A 1 101 ? 17.092 1.947 12.119 1.00 85.31 101 ILE A O 1
ATOM 807 N N . THR A 1 102 ? 16.447 2.846 10.160 1.00 83.75 102 THR A N 1
ATOM 808 C CA . THR A 1 102 ? 17.694 2.541 9.444 1.00 83.75 102 THR A CA 1
ATOM 809 C C . THR A 1 102 ? 18.878 3.273 10.078 1.00 83.75 102 THR A C 1
ATOM 811 O O . THR A 1 102 ? 19.874 2.643 10.422 1.00 83.75 102 THR A O 1
ATOM 814 N N . ASP A 1 103 ? 18.746 4.579 10.326 1.00 83.06 103 ASP A N 1
ATOM 815 C CA . ASP A 1 103 ? 19.800 5.396 10.937 1.00 83.06 103 ASP A CA 1
ATOM 816 C C . ASP A 1 103 ? 20.146 4.886 12.346 1.00 83.06 103 ASP A C 1
ATOM 818 O O . ASP A 1 103 ? 21.321 4.785 12.705 1.00 83.06 103 ASP A O 1
ATOM 822 N N . ARG A 1 104 ? 19.133 4.491 13.134 1.00 84.38 104 ARG A N 1
ATOM 823 C CA . ARG A 1 104 ? 19.329 3.855 14.446 1.00 84.38 104 ARG A CA 1
ATOM 824 C C . ARG A 1 104 ? 20.186 2.594 14.335 1.00 84.38 104 ARG A C 1
ATOM 826 O O . ARG A 1 104 ? 21.118 2.431 15.120 1.00 84.38 104 ARG A O 1
ATOM 833 N N . GLN A 1 105 ? 19.863 1.717 13.387 1.00 82.81 105 GLN A N 1
ATOM 834 C CA . GLN A 1 105 ? 20.557 0.447 13.194 1.00 82.81 105 GLN A CA 1
ATOM 835 C C . GLN A 1 105 ? 22.020 0.662 12.786 1.00 82.81 105 GLN A C 1
ATOM 837 O O . GLN A 1 105 ? 22.913 0.083 13.398 1.00 82.81 105 GLN A O 1
ATOM 842 N N . MET A 1 106 ? 22.274 1.577 11.845 1.00 81.00 106 MET A N 1
ATOM 843 C CA . MET A 1 106 ? 23.635 1.920 11.417 1.00 81.00 106 MET A CA 1
ATOM 844 C C . MET A 1 106 ? 24.495 2.453 12.574 1.00 81.00 106 MET A C 1
ATOM 846 O O . MET A 1 106 ? 25.670 2.104 12.694 1.00 81.00 106 MET A O 1
ATOM 850 N N . ILE A 1 107 ? 23.925 3.288 13.454 1.00 82.56 107 ILE A N 1
ATOM 851 C CA . ILE A 1 107 ? 24.648 3.812 14.624 1.00 82.56 107 ILE A CA 1
ATOM 852 C C . ILE A 1 107 ? 24.978 2.686 15.613 1.00 82.56 107 ILE A C 1
ATOM 854 O O . ILE A 1 107 ? 26.091 2.657 16.140 1.00 82.56 107 ILE A O 1
ATOM 858 N N . LEU A 1 108 ? 24.040 1.767 15.863 1.00 83.62 108 LEU A N 1
ATOM 859 C CA . LEU A 1 108 ? 24.268 0.620 16.748 1.00 83.62 108 LEU A CA 1
ATOM 860 C C . LEU A 1 108 ? 25.370 -0.298 16.203 1.00 83.62 108 LEU A C 1
ATOM 862 O O . LEU A 1 108 ? 26.279 -0.664 16.943 1.00 83.62 108 LEU A O 1
ATOM 866 N N . GLU A 1 109 ? 25.339 -0.611 14.908 1.00 81.12 109 GLU A N 1
ATOM 867 C CA . GLU A 1 109 ? 26.363 -1.430 14.248 1.00 81.12 109 GLU A CA 1
ATOM 868 C C . GLU A 1 109 ? 27.749 -0.783 14.320 1.00 81.12 109 GLU A C 1
ATOM 870 O O . GLU A 1 109 ? 28.721 -1.441 14.695 1.00 81.12 109 GLU A O 1
ATOM 875 N N . SER A 1 110 ? 27.838 0.527 14.071 1.00 79.12 110 SER A N 1
ATOM 876 C CA . SER A 1 110 ? 29.092 1.275 14.208 1.00 79.12 110 SER A CA 1
ATOM 877 C C . SER A 1 110 ? 29.627 1.264 15.648 1.00 79.12 110 SER A C 1
ATOM 879 O O . SER A 1 110 ? 30.835 1.146 15.862 1.00 79.12 110 SER A O 1
ATOM 881 N N . GLN A 1 111 ? 28.754 1.348 16.658 1.00 80.56 111 GLN A N 1
ATOM 882 C CA . GLN A 1 111 ? 29.165 1.239 18.063 1.00 80.56 111 GLN A CA 1
ATOM 883 C C . GLN A 1 111 ? 29.705 -0.155 18.395 1.00 80.56 111 GLN A C 1
ATOM 885 O O . GLN A 1 111 ? 30.732 -0.249 19.067 1.00 80.56 111 GLN A O 1
ATOM 890 N N . MET A 1 112 ? 29.068 -1.219 17.898 1.00 78.12 112 MET A N 1
ATOM 891 C CA . MET A 1 112 ? 29.539 -2.591 18.110 1.00 78.12 112 MET A CA 1
ATOM 892 C C . MET A 1 112 ? 30.904 -2.836 17.457 1.00 78.12 112 MET A C 1
ATOM 894 O O . MET A 1 112 ? 31.795 -3.378 18.105 1.00 78.12 112 MET A O 1
ATOM 898 N N . GLN A 1 113 ? 31.103 -2.381 16.216 1.00 74.69 113 GLN A N 1
ATOM 899 C CA . GLN A 1 113 ? 32.388 -2.505 15.514 1.00 74.69 113 GLN A CA 1
ATOM 900 C C . GLN A 1 113 ? 33.511 -1.746 16.235 1.00 74.69 113 GLN A C 1
ATOM 902 O O . GLN A 1 113 ? 34.610 -2.270 16.409 1.00 74.69 113 GLN A O 1
ATOM 907 N N . ASN A 1 114 ? 33.232 -0.534 16.722 1.00 72.38 114 ASN A N 1
ATOM 908 C CA . ASN A 1 114 ? 34.205 0.236 17.497 1.00 72.38 114 ASN A CA 1
ATOM 909 C C . ASN A 1 114 ? 34.541 -0.437 18.837 1.00 72.38 114 ASN A C 1
ATOM 911 O O . ASN A 1 114 ? 35.701 -0.440 19.237 1.00 72.38 114 ASN A O 1
ATOM 915 N N . GLN A 1 115 ? 33.566 -1.041 19.523 1.00 70.00 115 GLN A N 1
ATOM 916 C CA . GLN A 1 115 ? 33.816 -1.794 20.759 1.00 70.00 115 GLN A CA 1
ATOM 917 C C . GLN A 1 115 ? 34.645 -3.060 20.512 1.00 70.00 115 GLN A C 1
ATOM 919 O O . GLN A 1 115 ? 35.539 -3.356 21.304 1.00 70.00 115 GLN A O 1
ATOM 924 N N . GLN A 1 116 ? 34.403 -3.766 19.404 1.00 64.56 116 GLN A N 1
ATOM 925 C CA . GLN A 1 116 ? 35.217 -4.910 18.988 1.00 64.56 116 GLN A CA 1
ATOM 926 C C . GLN A 1 116 ? 36.657 -4.484 18.668 1.00 64.56 116 GLN A C 1
ATOM 928 O O . GLN A 1 116 ? 37.593 -5.096 19.171 1.00 64.56 116 GLN A O 1
ATOM 933 N N . ASN A 1 117 ? 36.853 -3.380 17.940 1.00 58.31 117 ASN A N 1
ATOM 934 C CA . ASN A 1 117 ? 38.190 -2.847 17.656 1.00 58.31 117 ASN A CA 1
ATOM 935 C C . ASN A 1 117 ? 38.937 -2.374 18.916 1.00 58.31 117 ASN A C 1
ATOM 937 O O . ASN A 1 117 ? 40.149 -2.551 19.005 1.00 58.31 117 ASN A O 1
ATOM 941 N N . ILE A 1 118 ? 38.237 -1.816 19.910 1.00 54.81 118 ILE A N 1
ATOM 942 C CA . ILE A 1 118 ? 38.840 -1.415 21.193 1.00 54.81 118 ILE A CA 1
ATOM 943 C C . ILE A 1 118 ? 39.211 -2.643 22.043 1.00 54.81 118 ILE A C 1
ATOM 945 O O . ILE A 1 118 ? 40.248 -2.630 22.699 1.00 54.81 118 ILE A O 1
ATOM 949 N N . GLN A 1 119 ? 38.425 -3.727 22.010 1.00 50.91 119 GLN A N 1
ATOM 950 C CA . GLN A 1 119 ? 38.764 -4.975 22.712 1.00 50.91 119 GLN A CA 1
ATOM 951 C C . GLN A 1 119 ? 39.977 -5.707 22.121 1.00 50.91 119 GLN A C 1
ATOM 953 O O . GLN A 1 119 ? 40.648 -6.441 22.845 1.00 50.91 119 GLN A O 1
ATOM 958 N N . ILE A 1 120 ? 40.287 -5.502 20.839 1.00 49.31 120 ILE A N 1
ATOM 959 C CA . ILE A 1 120 ? 41.455 -6.114 20.184 1.00 49.31 120 ILE A CA 1
ATOM 960 C C . ILE A 1 120 ? 42.761 -5.370 20.545 1.00 49.31 120 ILE A C 1
ATOM 962 O O . ILE A 1 120 ? 43.850 -5.900 20.328 1.00 49.31 120 ILE A O 1
ATOM 966 N N . HIS A 1 121 ? 42.696 -4.190 21.178 1.00 43.56 121 HIS A N 1
ATOM 967 C CA . HIS A 1 121 ? 43.882 -3.425 21.574 1.00 43.56 121 HIS A CA 1
ATOM 968 C C . HIS A 1 121 ? 44.076 -3.387 23.103 1.00 43.56 121 HIS A C 1
ATOM 970 O O . HIS A 1 121 ? 43.723 -2.424 23.780 1.00 43.56 121 HIS A O 1
ATOM 976 N N . PHE A 1 122 ? 44.674 -4.450 23.656 1.00 35.47 122 PHE A N 1
ATOM 977 C CA . PHE A 1 122 ? 45.257 -4.444 25.007 1.00 35.47 122 PHE A CA 1
ATOM 978 C C . PHE A 1 122 ? 46.677 -3.824 25.001 1.00 35.47 122 PHE A C 1
ATOM 980 O O . PHE A 1 122 ? 47.350 -3.845 23.968 1.00 35.47 122 PHE A O 1
ATOM 987 N N . PRO A 1 123 ? 47.128 -3.221 26.122 1.00 40.56 123 PRO A N 1
ATOM 988 C CA . PRO A 1 123 ? 48.190 -2.216 26.147 1.00 40.56 123 PRO A CA 1
ATOM 989 C C . PRO A 1 123 ? 49.589 -2.818 25.988 1.00 40.56 123 PRO A C 1
ATOM 991 O O . PRO A 1 123 ? 49.904 -3.856 26.566 1.00 40.56 123 PRO A O 1
ATOM 994 N N . ILE A 1 124 ? 50.452 -2.111 25.254 1.00 37.25 124 ILE A N 1
ATOM 995 C CA . ILE A 1 124 ? 51.887 -2.402 25.157 1.00 37.25 124 ILE A CA 1
ATOM 996 C C . ILE A 1 124 ? 52.495 -2.323 26.571 1.00 37.25 124 ILE A C 1
ATOM 998 O O . ILE A 1 124 ? 52.409 -1.260 27.196 1.00 37.25 124 ILE A O 1
ATOM 1002 N N . PRO A 1 125 ? 53.125 -3.391 27.096 1.00 35.09 125 PRO A N 1
ATOM 1003 C CA . PRO A 1 125 ? 53.855 -3.307 28.352 1.00 35.09 125 PRO A CA 1
ATOM 1004 C C . PRO A 1 125 ? 55.059 -2.376 28.189 1.00 35.09 125 PRO A C 1
ATOM 1006 O O . PRO A 1 125 ? 55.890 -2.562 27.299 1.00 35.09 125 PRO A O 1
ATOM 1009 N N . GLN A 1 126 ? 55.163 -1.380 29.069 1.00 41.69 126 GLN A N 1
ATOM 1010 C CA . GLN A 1 126 ? 56.375 -0.583 29.230 1.00 41.69 126 GLN A CA 1
ATOM 1011 C C . GLN A 1 126 ? 57.535 -1.501 29.635 1.00 41.69 126 GLN A C 1
ATOM 1013 O O . GLN A 1 126 ? 57.554 -2.023 30.750 1.00 41.69 126 GLN A O 1
ATOM 1018 N N . LEU A 1 127 ? 58.515 -1.685 28.750 1.00 30.50 127 LEU A N 1
ATOM 1019 C CA . LEU A 1 127 ? 59.775 -2.330 29.108 1.00 30.50 127 LEU A CA 1
ATOM 1020 C C . LEU A 1 127 ? 60.656 -1.346 29.884 1.00 30.50 127 LEU A C 1
ATOM 1022 O O . LEU A 1 127 ? 60.987 -0.252 29.427 1.00 30.50 127 LEU A O 1
ATOM 1026 N N . SER A 1 128 ? 60.963 -1.763 31.106 1.00 32.75 128 SER A N 1
ATOM 1027 C CA . SER A 1 128 ? 61.750 -1.077 32.124 1.00 32.75 128 SER A CA 1
ATOM 1028 C C . SER A 1 128 ? 63.257 -1.085 31.802 1.00 32.75 128 SER A C 1
ATOM 1030 O O . SER A 1 128 ? 63.738 -1.867 30.991 1.00 32.75 128 SER A O 1
ATOM 1032 N N . GLN A 1 129 ? 63.988 -0.175 32.445 1.00 34.47 129 GLN A N 1
ATOM 1033 C CA . GLN A 1 129 ? 65.365 0.260 32.170 1.00 34.47 129 GLN A CA 1
ATOM 1034 C C . GLN A 1 129 ? 66.506 -0.727 32.535 1.00 34.47 129 GLN A C 1
ATOM 1036 O O . GLN A 1 129 ? 66.373 -1.476 33.497 1.00 34.47 129 GLN A O 1
ATOM 1041 N N . ARG A 1 130 ? 67.684 -0.484 31.904 1.00 28.91 130 ARG A N 1
ATOM 1042 C CA . ARG A 1 130 ? 69.099 -0.721 32.343 1.00 28.91 130 ARG A CA 1
ATOM 1043 C C . ARG A 1 130 ? 69.616 -2.180 32.375 1.00 28.91 130 ARG A C 1
ATOM 1045 O O . ARG A 1 130 ? 68.898 -3.066 32.791 1.00 28.91 130 ARG A O 1
ATOM 1052 N N . ASN A 1 131 ? 70.867 -2.519 32.016 1.00 29.92 131 ASN A N 1
ATOM 1053 C CA . ASN A 1 131 ? 72.151 -1.815 32.170 1.00 29.92 131 ASN A CA 1
ATOM 1054 C C . ASN A 1 131 ? 73.255 -2.347 31.211 1.00 29.92 131 ASN A C 1
ATOM 1056 O O . ASN A 1 131 ? 73.092 -3.365 30.550 1.00 29.92 131 ASN A O 1
ATOM 1060 N N . GLN A 1 132 ? 74.364 -1.604 31.201 1.00 35.81 132 GLN A N 1
ATOM 1061 C CA . GLN A 1 132 ? 75.600 -1.652 30.403 1.00 35.81 132 GLN A CA 1
ATOM 1062 C C . GLN A 1 132 ? 76.417 -2.961 30.480 1.00 35.81 132 GLN A C 1
ATOM 1064 O O . GLN A 1 132 ? 76.382 -3.622 31.514 1.00 35.81 132 GLN A O 1
ATOM 1069 N N . ASN A 1 133 ? 77.208 -3.263 29.433 1.00 30.33 133 ASN A N 1
ATOM 1070 C CA . ASN A 1 133 ? 78.671 -3.469 29.503 1.00 30.33 133 ASN A CA 1
ATOM 1071 C C . ASN A 1 133 ? 79.304 -3.681 28.108 1.00 30.33 133 ASN A C 1
ATOM 1073 O O . ASN A 1 133 ? 78.730 -4.311 27.227 1.00 30.33 133 ASN A O 1
ATOM 1077 N N . SER A 1 134 ? 80.484 -3.088 27.949 1.00 32.50 134 SER A N 1
ATOM 1078 C CA . SER A 1 134 ? 81.416 -3.072 26.814 1.00 32.50 134 SER A CA 1
ATOM 1079 C C . SER A 1 134 ? 82.300 -4.321 26.727 1.00 32.50 134 SER A C 1
ATOM 1081 O O . SER A 1 134 ? 82.672 -4.809 27.787 1.00 32.50 134 SER A O 1
ATOM 1083 N N . GLU A 1 135 ? 82.760 -4.714 25.526 1.00 30.42 135 GLU A N 1
ATOM 1084 C CA . GLU A 1 135 ? 84.166 -5.105 25.256 1.00 30.42 135 GLU A CA 1
ATOM 1085 C C . GLU A 1 135 ? 84.476 -5.336 23.752 1.00 30.42 135 GLU A C 1
ATOM 1087 O O . GLU A 1 135 ? 83.584 -5.619 22.956 1.00 30.42 135 GLU A O 1
ATOM 1092 N N . PHE A 1 136 ? 85.758 -5.125 23.421 1.00 27.00 136 PHE A N 1
ATOM 1093 C CA . PHE A 1 136 ? 86.530 -5.268 22.164 1.00 27.00 136 PHE A CA 1
ATOM 1094 C C . PHE A 1 136 ? 86.403 -6.685 21.512 1.00 27.00 136 PHE A C 1
ATOM 1096 O O . PHE A 1 136 ? 85.874 -7.581 22.150 1.00 27.00 136 PHE A O 1
ATOM 1103 N N . ASP A 1 137 ? 86.833 -7.053 20.290 1.00 26.08 137 ASP A N 1
ATOM 1104 C CA . ASP A 1 137 ? 88.019 -6.697 19.493 1.00 26.08 137 ASP A CA 1
ATOM 1105 C C . ASP A 1 137 ? 87.964 -7.286 18.046 1.00 26.08 137 ASP A C 1
ATOM 1107 O O . ASP A 1 137 ? 87.118 -8.118 17.720 1.00 26.08 137 ASP A O 1
ATOM 1111 N N . TYR A 1 138 ? 88.924 -6.849 17.222 1.00 26.72 138 TYR A N 1
ATOM 1112 C CA . TYR A 1 138 ? 89.360 -7.203 15.852 1.00 26.72 138 TYR A CA 1
ATOM 1113 C C . TYR A 1 138 ? 89.170 -8.641 15.293 1.00 26.72 138 TYR A C 1
ATOM 1115 O O . TYR A 1 138 ? 89.555 -9.614 15.938 1.00 26.72 138 TYR A O 1
ATOM 1123 N N . SER A 1 139 ? 88.818 -8.754 13.992 1.00 26.62 139 SER A N 1
ATOM 1124 C CA . SER A 1 139 ? 89.671 -9.323 12.903 1.00 26.62 139 SER A CA 1
ATOM 1125 C C . SER A 1 139 ? 88.921 -9.512 11.559 1.00 26.62 139 SER A C 1
ATOM 1127 O O . SER A 1 139 ? 87.898 -10.189 11.499 1.00 26.62 139 SER A O 1
ATOM 1129 N N . SER A 1 140 ? 89.473 -8.952 10.474 1.00 25.77 140 SER A N 1
ATOM 1130 C CA . SER A 1 140 ? 89.258 -9.340 9.053 1.00 25.77 140 SER A CA 1
ATOM 1131 C C . SER A 1 140 ? 90.342 -10.369 8.626 1.00 25.77 140 SER A C 1
ATOM 1133 O O . SER A 1 140 ? 91.156 -10.701 9.490 1.00 25.77 140 SER A O 1
ATOM 1135 N N . PRO A 1 141 ? 90.555 -10.751 7.338 1.00 45.53 141 PRO A N 1
ATOM 1136 C CA . PRO A 1 141 ? 89.728 -10.803 6.108 1.00 45.53 141 PRO A CA 1
ATOM 1137 C C . PRO A 1 141 ? 89.889 -12.152 5.330 1.00 45.53 141 PRO A C 1
ATOM 1139 O O . PRO A 1 141 ? 90.609 -13.040 5.770 1.00 45.53 141 PRO A O 1
ATOM 1142 N N . ASP A 1 142 ? 89.205 -12.297 4.181 1.00 26.41 142 ASP A N 1
ATOM 1143 C CA . ASP A 1 142 ? 89.744 -12.707 2.848 1.00 26.41 142 ASP A CA 1
ATOM 1144 C C . ASP A 1 142 ? 88.642 -13.355 1.976 1.00 26.41 142 ASP A C 1
ATOM 1146 O O . ASP A 1 142 ? 87.981 -14.302 2.386 1.00 26.41 142 ASP A O 1
ATOM 1150 N N . VAL A 1 143 ? 88.186 -12.714 0.887 1.00 27.70 143 VAL A N 1
ATOM 1151 C CA . VAL A 1 143 ? 88.751 -12.634 -0.485 1.00 27.70 143 VAL A CA 1
ATOM 1152 C C . VAL A 1 143 ? 88.535 -13.918 -1.304 1.00 27.70 143 VAL A C 1
ATOM 1154 O O . VAL A 1 143 ? 89.188 -14.931 -1.099 1.00 27.70 143 VAL A O 1
ATOM 1157 N N . SER A 1 144 ? 87.684 -13.837 -2.333 1.00 27.28 144 SER A N 1
ATOM 1158 C CA . SER A 1 144 ? 88.103 -14.102 -3.722 1.00 27.28 144 SER A CA 1
ATOM 1159 C C . SER A 1 144 ? 87.019 -13.699 -4.726 1.00 27.28 144 SER A C 1
ATOM 1161 O O . SER A 1 144 ? 85.843 -14.030 -4.607 1.00 27.28 144 SER A O 1
ATOM 1163 N N . SER A 1 145 ? 87.465 -12.912 -5.701 1.00 26.45 145 SER A N 1
ATOM 1164 C CA . SER A 1 145 ? 86.785 -12.531 -6.933 1.00 26.45 145 SER A CA 1
ATOM 1165 C C . SER A 1 145 ? 86.768 -13.688 -7.935 1.00 26.45 145 SER A C 1
ATOM 1167 O O . SER A 1 145 ? 87.624 -14.566 -7.852 1.00 26.45 145 SER A O 1
ATOM 1169 N N . SER A 1 146 ? 85.901 -13.613 -8.948 1.00 27.33 146 SER A N 1
ATOM 1170 C CA . SER A 1 146 ? 86.344 -13.424 -10.343 1.00 27.33 146 SER A CA 1
ATOM 1171 C C . SER A 1 146 ? 85.155 -13.287 -11.297 1.00 27.33 146 SER A C 1
ATOM 1173 O O . SER A 1 146 ? 84.240 -14.101 -11.336 1.00 27.33 146 SER A O 1
ATOM 1175 N N . SER A 1 147 ? 85.214 -12.190 -12.036 1.00 28.14 147 SER A N 1
ATOM 1176 C CA . SER A 1 147 ? 84.481 -11.782 -13.231 1.00 28.14 147 SER A CA 1
ATOM 1177 C C . SER A 1 147 ? 84.837 -12.611 -14.467 1.00 28.14 147 SER A C 1
ATOM 1179 O O . SER A 1 147 ? 85.978 -13.044 -14.557 1.00 28.14 147 SER A O 1
ATOM 1181 N N . GLU A 1 148 ? 83.945 -12.673 -15.465 1.00 27.97 148 GLU A N 1
ATOM 1182 C CA . GLU A 1 148 ? 84.312 -12.460 -16.878 1.00 27.97 148 GLU A CA 1
ATOM 1183 C C . GLU A 1 148 ? 83.091 -12.222 -17.791 1.00 27.97 148 GLU A C 1
ATOM 1185 O O . GLU A 1 148 ? 81.991 -12.722 -17.565 1.00 27.97 148 GLU A O 1
ATOM 1190 N N . GLN A 1 149 ? 83.320 -11.360 -18.783 1.00 26.47 149 GLN A N 1
ATOM 1191 C CA . GLN A 1 149 ? 82.423 -10.837 -19.819 1.00 26.47 149 GLN A CA 1
ATOM 1192 C C . GLN A 1 149 ? 82.428 -11.741 -21.075 1.00 26.47 149 GLN A C 1
ATOM 1194 O O . GLN A 1 149 ? 83.402 -12.452 -21.275 1.00 26.47 149 GLN A O 1
ATOM 1199 N N . LEU A 1 150 ? 81.428 -11.626 -21.969 1.00 25.20 150 LEU A N 1
ATOM 1200 C CA . LEU A 1 150 ? 81.582 -11.201 -23.388 1.00 25.20 150 LEU A CA 1
ATOM 1201 C C . LEU A 1 150 ? 80.306 -11.463 -24.237 1.00 25.20 150 LEU A C 1
ATOM 1203 O O . LEU A 1 150 ? 79.923 -12.598 -24.484 1.00 25.20 150 LEU A O 1
ATOM 1207 N N . SER A 1 151 ? 79.685 -10.360 -24.675 1.00 26.23 151 SER A N 1
ATOM 1208 C CA . SER A 1 151 ? 79.341 -9.939 -26.057 1.00 26.23 151 SER A CA 1
ATOM 1209 C C . SER A 1 151 ? 78.817 -10.873 -27.176 1.00 26.23 151 SER A C 1
ATOM 1211 O O . SER A 1 151 ? 79.366 -11.937 -27.441 1.00 26.23 151 SER A O 1
ATOM 1213 N N . SER A 1 152 ? 77.975 -10.221 -28.009 1.00 26.58 152 SER A N 1
ATOM 1214 C CA . SER A 1 152 ? 77.848 -10.292 -29.490 1.00 26.58 152 SER A CA 1
ATOM 1215 C C . SER A 1 152 ? 76.896 -11.360 -30.064 1.00 26.58 152 SER A C 1
ATOM 1217 O O . SER A 1 152 ? 76.818 -12.449 -29.520 1.00 26.58 152 SER A O 1
ATOM 1219 N N . GLU A 1 153 ? 76.156 -11.197 -31.167 1.00 25.69 153 GLU A N 1
ATOM 1220 C CA . GLU A 1 153 ? 75.676 -10.084 -32.008 1.00 25.69 153 GLU A CA 1
ATOM 1221 C C . GLU A 1 153 ? 74.842 -10.723 -33.159 1.00 25.69 153 GLU A C 1
ATOM 1223 O O . GLU A 1 153 ? 75.151 -11.829 -33.590 1.00 25.69 153 GLU A O 1
ATOM 1228 N N . ILE A 1 154 ? 73.878 -9.965 -33.704 1.00 27.14 154 ILE A N 1
ATOM 1229 C CA . ILE A 1 154 ? 73.522 -9.851 -35.144 1.00 27.14 154 ILE A CA 1
ATOM 1230 C C . ILE A 1 154 ? 72.600 -10.881 -35.863 1.00 27.14 154 ILE A C 1
ATOM 1232 O O . ILE A 1 154 ? 72.899 -12.061 -36.000 1.00 27.14 154 ILE A O 1
ATOM 1236 N N . SER A 1 155 ? 71.594 -10.267 -36.526 1.00 25.28 155 SER A N 1
ATOM 1237 C CA . SER A 1 155 ? 70.906 -10.597 -37.804 1.00 25.28 155 SER A CA 1
ATOM 1238 C C . SER A 1 155 ? 69.912 -11.749 -37.874 1.00 25.28 155 SER A C 1
ATOM 1240 O O . SER A 1 155 ? 70.119 -12.784 -37.270 1.00 25.28 155 SER A O 1
ATOM 1242 N N . SER A 1 156 ? 68.918 -11.751 -38.764 1.00 25.36 156 SER A N 1
ATOM 1243 C CA . SER A 1 156 ? 68.157 -10.776 -39.579 1.00 25.36 156 SER A CA 1
ATOM 1244 C C . SER A 1 156 ? 67.294 -11.625 -40.533 1.00 25.36 156 SER A C 1
ATOM 1246 O O . SER A 1 156 ? 67.600 -12.799 -40.744 1.00 25.36 156 SER A O 1
ATOM 1248 N N . ASN A 1 157 ? 66.297 -10.983 -41.151 1.00 26.67 157 ASN A N 1
ATOM 1249 C CA . ASN A 1 157 ? 65.490 -11.423 -42.302 1.00 26.67 157 ASN A CA 1
ATOM 1250 C C . ASN A 1 157 ? 64.234 -12.244 -41.973 1.00 26.67 157 ASN A C 1
ATOM 1252 O O . ASN A 1 157 ? 64.274 -13.122 -41.122 1.00 26.67 157 ASN A O 1
ATOM 1256 N N . SER A 1 158 ? 63.113 -12.134 -42.682 1.00 27.08 158 SER A N 1
ATOM 1257 C CA . SER A 1 158 ? 62.413 -11.082 -43.446 1.00 27.08 158 SER A CA 1
ATOM 1258 C C . SER A 1 158 ? 61.250 -11.809 -44.144 1.00 27.08 158 SER A C 1
ATOM 1260 O O . SER A 1 158 ? 61.420 -12.945 -44.575 1.00 27.08 158 SER A O 1
ATOM 1262 N N . ASP A 1 159 ? 60.130 -11.105 -44.291 1.00 28.52 159 ASP A N 1
ATOM 1263 C CA . ASP A 1 159 ? 59.169 -11.184 -45.402 1.00 28.52 159 ASP A CA 1
ATOM 1264 C C . ASP A 1 159 ? 58.182 -12.373 -45.546 1.00 28.52 159 ASP A C 1
ATOM 1266 O O . ASP A 1 159 ? 58.518 -13.472 -45.972 1.00 28.52 159 ASP A O 1
ATOM 1270 N N . ASP A 1 160 ? 56.913 -12.022 -45.283 1.00 26.73 160 ASP A N 1
ATOM 1271 C CA . ASP A 1 160 ? 55.828 -11.854 -46.280 1.00 26.73 160 ASP A CA 1
ATOM 1272 C C . ASP A 1 160 ? 54.907 -13.042 -46.670 1.00 26.73 160 ASP A C 1
ATOM 1274 O O . ASP A 1 160 ? 55.314 -14.193 -46.793 1.00 26.73 160 ASP A O 1
ATOM 1278 N N . SER A 1 161 ? 53.644 -12.668 -46.948 1.00 28.33 161 SER A N 1
ATOM 1279 C CA . SER A 1 161 ? 52.567 -13.371 -47.676 1.00 28.33 161 SER A CA 1
ATOM 1280 C C . SER A 1 161 ? 51.332 -13.884 -46.901 1.00 28.33 161 SER A C 1
ATOM 1282 O O . SER A 1 161 ? 51.235 -15.041 -46.510 1.00 28.33 161 SER A O 1
ATOM 1284 N N . SER A 1 162 ? 50.333 -12.998 -46.809 1.00 26.23 162 SER A N 1
ATOM 1285 C CA . SER A 1 162 ? 48.982 -13.085 -47.413 1.00 26.23 162 SER A CA 1
ATOM 1286 C C . SER A 1 162 ? 48.119 -14.370 -47.368 1.00 26.23 162 SER A C 1
ATOM 1288 O O . SER A 1 162 ? 48.457 -15.381 -47.971 1.00 26.23 162 SER A O 1
ATOM 1290 N N . ALA A 1 163 ? 46.879 -14.139 -46.896 1.00 26.28 163 ALA A N 1
ATOM 1291 C CA . ALA A 1 163 ? 45.573 -14.542 -47.462 1.00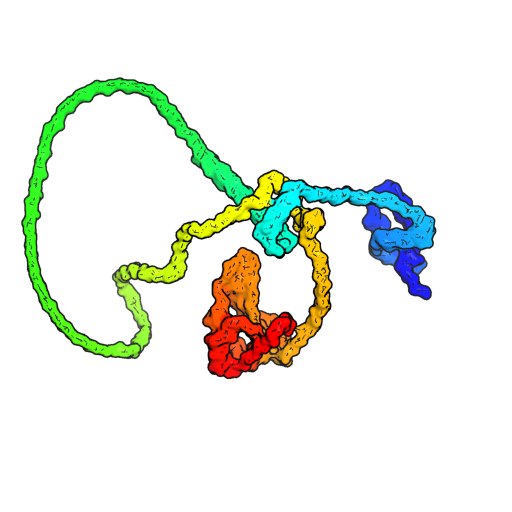 26.28 163 ALA A CA 1
ATOM 1292 C C . ALA A 1 163 ? 44.835 -15.818 -46.971 1.00 26.28 163 ALA A C 1
ATOM 1294 O O . ALA A 1 163 ? 45.328 -16.929 -47.096 1.00 26.28 163 ALA A O 1
ATOM 1295 N N . GLU A 1 164 ? 43.577 -15.565 -46.555 1.00 28.98 164 GLU A N 1
ATOM 1296 C CA . GLU A 1 164 ? 42.337 -16.361 -46.729 1.00 28.98 164 GLU A CA 1
ATOM 1297 C C . GLU A 1 164 ? 42.208 -17.732 -46.022 1.00 28.98 164 GLU A C 1
ATOM 1299 O O . GLU A 1 164 ? 42.906 -18.678 -46.350 1.00 28.98 164 GLU A O 1
ATOM 1304 N N . GLU A 1 165 ? 41.227 -17.884 -45.115 1.00 30.14 165 GLU A N 1
ATOM 1305 C CA . GLU A 1 165 ? 40.004 -18.671 -45.391 1.00 30.14 165 GLU A CA 1
ATOM 1306 C C . GLU A 1 165 ? 39.044 -18.790 -44.186 1.00 30.14 165 GLU A C 1
ATOM 1308 O O . GLU A 1 165 ? 39.400 -18.716 -43.010 1.00 30.14 165 GLU A O 1
ATOM 1313 N N . LEU A 1 166 ? 37.773 -18.933 -44.555 1.00 25.91 166 LEU A N 1
ATOM 1314 C CA . LEU A 1 166 ? 36.539 -18.902 -43.780 1.00 25.91 166 LEU A CA 1
ATOM 1315 C C . LEU A 1 166 ? 36.156 -20.286 -43.206 1.00 25.91 166 LEU A C 1
ATOM 1317 O O . LEU A 1 166 ? 36.239 -21.291 -43.896 1.00 25.91 166 LEU A O 1
ATOM 1321 N N . PHE A 1 167 ? 35.636 -20.284 -41.971 1.00 25.31 167 PHE A N 1
ATOM 1322 C CA . PHE A 1 167 ? 34.711 -21.238 -41.316 1.00 25.31 167 PHE A CA 1
ATOM 1323 C C . PHE A 1 167 ? 34.747 -22.749 -41.661 1.00 25.31 167 PHE A C 1
ATOM 1325 O O . PHE A 1 167 ? 34.256 -23.161 -42.706 1.00 25.31 167 PHE A O 1
ATOM 1332 N N . SER A 1 168 ? 35.038 -23.604 -40.662 1.00 24.94 168 SER A N 1
ATOM 1333 C CA . SER A 1 168 ? 34.105 -24.667 -40.203 1.00 24.94 168 SER A CA 1
ATOM 1334 C C . SER A 1 168 ? 34.609 -25.508 -39.001 1.00 24.94 168 SER A C 1
ATOM 1336 O O . SER A 1 168 ? 35.703 -26.051 -39.014 1.00 24.94 168 SER A O 1
ATOM 1338 N N . SER A 1 169 ? 33.725 -25.635 -37.998 1.00 26.53 169 SER A N 1
ATOM 1339 C CA . SER A 1 169 ? 33.400 -26.826 -37.175 1.00 26.53 169 SER A CA 1
ATOM 1340 C C . SER A 1 169 ? 34.426 -27.503 -36.226 1.00 26.53 169 SER A C 1
ATOM 1342 O O . SER A 1 169 ? 35.368 -28.159 -36.648 1.00 26.53 169 SER A O 1
ATOM 1344 N N . SER A 1 170 ? 34.102 -27.482 -34.920 1.00 25.39 170 SER A N 1
ATOM 1345 C CA . SER A 1 170 ? 34.542 -28.398 -33.828 1.00 25.39 170 SER A CA 1
ATOM 1346 C C . SER A 1 170 ? 34.149 -29.885 -34.085 1.00 25.39 170 SER A C 1
ATOM 1348 O O . SER A 1 170 ? 33.340 -30.083 -34.997 1.00 25.39 170 SER A O 1
ATOM 1350 N N . PRO A 1 171 ? 34.539 -30.927 -33.277 1.00 36.88 171 PRO A N 1
ATOM 1351 C CA . PRO A 1 171 ? 35.136 -30.907 -31.916 1.00 36.88 171 PRO A CA 1
ATOM 1352 C C . PRO A 1 171 ? 36.197 -31.991 -31.510 1.00 36.88 171 PRO A C 1
ATOM 1354 O O . PRO A 1 171 ? 36.277 -33.069 -32.086 1.00 36.88 171 PRO A O 1
ATOM 1357 N N . ASN A 1 172 ? 36.863 -31.712 -30.369 1.00 25.84 172 ASN A N 1
ATOM 1358 C CA . ASN A 1 172 ? 37.465 -32.589 -29.325 1.00 25.84 172 ASN A CA 1
ATOM 1359 C C . ASN A 1 172 ? 38.765 -33.401 -29.564 1.00 25.84 172 ASN A C 1
ATOM 1361 O O . ASN A 1 172 ? 38.707 -34.465 -30.167 1.00 25.84 172 ASN A O 1
ATOM 1365 N N . SER A 1 173 ? 39.864 -33.033 -28.865 1.00 26.06 173 SER A N 1
ATOM 1366 C CA . SER A 1 173 ? 40.390 -33.747 -27.664 1.00 26.06 173 SER A CA 1
ATOM 1367 C C . SER A 1 173 ? 41.741 -33.188 -27.129 1.00 26.06 173 SER A C 1
ATOM 1369 O O . SER A 1 173 ? 42.754 -33.334 -27.797 1.00 26.06 173 SER A O 1
ATOM 1371 N N . ILE A 1 174 ? 41.703 -32.598 -25.922 1.00 26.53 174 ILE A N 1
ATOM 1372 C CA . ILE A 1 174 ? 42.561 -32.778 -24.714 1.00 26.53 174 ILE A CA 1
ATOM 1373 C C . ILE A 1 174 ? 44.118 -32.624 -24.769 1.00 26.53 174 ILE A C 1
ATOM 1375 O O . ILE A 1 174 ? 44.793 -33.322 -25.516 1.00 26.53 174 ILE A O 1
ATOM 1379 N N . ASP A 1 175 ? 44.609 -31.803 -23.809 1.00 23.78 175 ASP A N 1
ATOM 1380 C CA . ASP A 1 175 ? 45.971 -31.566 -23.242 1.00 23.78 175 ASP A CA 1
ATOM 1381 C C . ASP A 1 175 ? 46.968 -30.736 -24.099 1.00 23.78 175 ASP A C 1
ATOM 1383 O O . ASP A 1 175 ? 47.227 -31.077 -25.241 1.00 23.78 175 ASP A O 1
ATOM 1387 N N . THR A 1 176 ? 47.621 -29.629 -23.688 1.00 26.22 176 THR A N 1
ATOM 1388 C CA . THR A 1 176 ? 48.123 -29.123 -22.385 1.00 26.22 176 THR A CA 1
ATOM 1389 C C . THR A 1 176 ? 48.433 -27.601 -22.461 1.00 26.22 176 THR A C 1
ATOM 1391 O O . THR A 1 176 ? 48.721 -27.083 -23.533 1.00 26.22 176 THR A O 1
ATOM 1394 N N . GLU A 1 177 ? 48.356 -26.932 -21.302 1.00 29.23 177 GLU A N 1
ATOM 1395 C CA . GLU A 1 177 ? 48.861 -25.612 -20.838 1.00 29.23 177 GLU A CA 1
ATOM 1396 C C . GLU A 1 177 ? 49.507 -24.581 -21.798 1.00 29.23 177 GLU A C 1
ATOM 1398 O O . GLU A 1 177 ? 50.549 -24.825 -22.398 1.00 29.23 177 GLU A O 1
ATOM 1403 N N . SER A 1 178 ? 48.985 -23.341 -21.789 1.00 24.84 178 SER A N 1
ATOM 1404 C CA . SER A 1 178 ? 49.776 -22.104 -21.560 1.00 24.84 178 SER A CA 1
ATOM 1405 C C . SER A 1 178 ? 48.894 -20.839 -21.474 1.00 24.84 178 SER A C 1
ATOM 1407 O O . SER A 1 178 ? 48.020 -20.608 -22.302 1.00 24.84 178 SER A O 1
ATOM 1409 N N . ASP A 1 179 ? 49.140 -20.055 -20.420 1.00 31.53 179 ASP A N 1
ATOM 1410 C CA . ASP A 1 179 ? 49.026 -18.593 -20.286 1.00 31.53 179 ASP A CA 1
ATOM 1411 C C . ASP A 1 179 ? 47.783 -17.852 -20.820 1.00 31.53 179 ASP A C 1
ATOM 1413 O O . ASP A 1 179 ? 47.735 -17.375 -21.952 1.00 31.53 179 ASP A O 1
ATOM 1417 N N . ILE A 1 180 ? 46.828 -17.592 -19.916 1.00 27.47 180 ILE A N 1
ATOM 1418 C CA . ILE A 1 180 ? 45.809 -16.545 -20.081 1.00 27.47 180 ILE A CA 1
ATOM 1419 C C . ILE A 1 180 ? 46.189 -15.353 -19.193 1.00 27.47 180 ILE A C 1
ATOM 1421 O O . ILE A 1 180 ? 45.888 -15.324 -18.000 1.00 27.47 180 ILE A O 1
ATOM 1425 N N . ASN A 1 181 ? 46.814 -14.342 -19.799 1.00 30.25 181 ASN A N 1
ATOM 1426 C CA . ASN A 1 181 ? 46.666 -12.959 -19.354 1.00 30.25 181 ASN A CA 1
ATOM 1427 C C . ASN A 1 181 ? 45.289 -12.481 -19.835 1.00 30.25 181 ASN A C 1
ATOM 1429 O O . ASN A 1 181 ? 45.103 -12.207 -21.019 1.00 30.25 181 ASN A O 1
ATOM 1433 N N . SER A 1 182 ? 44.306 -12.435 -18.934 1.00 30.38 182 SER A N 1
ATOM 1434 C CA . SER A 1 182 ? 42.987 -11.869 -19.219 1.00 30.38 182 SER A CA 1
ATOM 1435 C C . SER A 1 182 ? 43.076 -10.343 -19.218 1.00 30.38 182 SER A C 1
ATOM 1437 O O . SER A 1 182 ? 43.182 -9.728 -18.155 1.00 30.38 182 SER A O 1
ATOM 1439 N N . GLU A 1 183 ? 43.039 -9.748 -20.406 1.00 35.28 183 GLU A N 1
ATOM 1440 C CA . GLU A 1 183 ? 42.797 -8.320 -20.595 1.00 35.28 183 GLU A CA 1
ATOM 1441 C C . GLU A 1 183 ? 41.405 -7.944 -20.050 1.00 35.28 183 GLU A C 1
ATOM 1443 O O . GLU A 1 183 ? 40.386 -8.525 -20.419 1.00 35.28 183 GLU A O 1
ATOM 1448 N N . ASP A 1 184 ? 41.436 -7.005 -19.107 1.00 34.62 184 ASP A N 1
ATOM 1449 C CA . ASP A 1 184 ? 40.377 -6.249 -18.433 1.00 34.62 184 ASP A CA 1
ATOM 1450 C C . ASP A 1 184 ? 38.918 -6.440 -18.911 1.00 34.62 184 ASP A C 1
ATOM 1452 O O . ASP A 1 184 ? 38.462 -5.862 -19.899 1.00 34.62 184 ASP A O 1
ATOM 1456 N N . ASP A 1 185 ? 38.137 -7.153 -18.091 1.00 32.53 185 ASP A N 1
ATOM 1457 C CA . ASP A 1 185 ? 36.671 -7.144 -18.106 1.00 32.53 185 ASP A CA 1
ATOM 1458 C C . ASP A 1 185 ? 36.140 -5.719 -17.802 1.00 32.53 185 ASP A C 1
ATOM 1460 O O . ASP A 1 185 ? 36.392 -5.192 -16.704 1.00 32.53 185 ASP A O 1
ATOM 1464 N N . PRO A 1 186 ? 35.374 -5.088 -18.720 1.00 32.16 186 PRO A N 1
ATOM 1465 C CA . PRO A 1 186 ? 34.808 -3.750 -18.534 1.00 32.16 186 PRO A CA 1
ATOM 1466 C C . PRO A 1 186 ? 33.739 -3.663 -17.429 1.00 32.16 186 PRO A C 1
ATOM 1468 O O . PRO A 1 186 ? 33.246 -2.568 -17.157 1.00 32.16 186 PRO A O 1
ATOM 1471 N N . TYR A 1 187 ? 33.397 -4.774 -16.766 1.00 36.78 187 TYR A N 1
ATOM 1472 C CA . TYR A 1 187 ? 32.482 -4.819 -15.619 1.00 36.78 187 TYR A CA 1
ATOM 1473 C C . TYR A 1 187 ? 33.169 -5.135 -14.281 1.00 36.78 187 TYR A C 1
ATOM 1475 O O . TYR A 1 187 ? 32.504 -5.361 -13.266 1.00 36.78 187 TYR A O 1
ATOM 1483 N N . SER A 1 188 ? 34.501 -5.075 -14.229 1.00 28.23 188 SER A N 1
ATOM 1484 C CA . SER A 1 188 ? 35.243 -5.156 -12.970 1.00 28.23 188 SER A CA 1
ATOM 1485 C C . SER A 1 188 ? 35.050 -3.889 -12.115 1.00 28.23 188 SER A C 1
ATOM 1487 O O . SER A 1 188 ? 35.443 -2.772 -12.458 1.00 28.23 188 SER A O 1
ATOM 1489 N N . ILE A 1 189 ? 34.406 -4.059 -10.956 1.00 28.91 189 ILE A N 1
ATOM 1490 C CA . ILE A 1 189 ? 34.079 -2.972 -10.028 1.00 28.91 189 ILE A CA 1
ATOM 1491 C C . ILE A 1 189 ? 35.361 -2.451 -9.367 1.00 28.91 189 ILE A C 1
ATOM 1493 O O . ILE A 1 189 ? 35.881 -3.038 -8.418 1.00 28.91 189 ILE A O 1
ATOM 1497 N N . ARG A 1 190 ? 35.831 -1.280 -9.805 1.00 27.72 190 ARG A N 1
ATOM 1498 C CA . ARG A 1 190 ? 36.735 -0.439 -9.012 1.00 27.72 190 ARG A CA 1
ATOM 1499 C C . ARG A 1 190 ? 35.898 0.395 -8.049 1.00 27.72 190 ARG A C 1
ATOM 1501 O O . ARG A 1 190 ? 35.354 1.431 -8.426 1.00 27.72 190 ARG A O 1
ATOM 1508 N N . THR A 1 191 ? 35.803 -0.023 -6.789 1.00 32.62 191 THR A N 1
ATOM 1509 C CA . THR A 1 191 ? 35.264 0.838 -5.727 1.00 32.62 191 THR A CA 1
ATOM 1510 C C . THR A 1 191 ? 36.294 1.907 -5.371 1.00 32.62 191 THR A C 1
ATOM 1512 O O . THR A 1 191 ? 37.016 1.779 -4.384 1.00 32.62 191 THR A O 1
ATOM 1515 N N . ASN A 1 192 ? 36.367 2.967 -6.175 1.00 28.59 192 ASN A N 1
ATOM 1516 C CA . ASN A 1 192 ? 37.058 4.187 -5.782 1.00 28.59 192 ASN A CA 1
ATOM 1517 C C . ASN A 1 192 ? 36.055 5.170 -5.178 1.00 28.59 192 ASN A C 1
ATOM 1519 O O . ASN A 1 192 ? 35.142 5.686 -5.817 1.00 28.59 192 ASN A O 1
ATOM 1523 N N . THR A 1 193 ? 36.258 5.360 -3.886 1.00 37.19 193 THR A N 1
ATOM 1524 C CA . THR A 1 193 ? 35.602 6.245 -2.941 1.00 37.19 193 THR A CA 1
ATOM 1525 C C . THR A 1 193 ? 35.532 7.698 -3.427 1.00 37.19 193 THR A C 1
ATOM 1527 O O . THR A 1 193 ? 36.481 8.222 -4.007 1.00 37.19 193 THR A O 1
ATOM 1530 N N . THR A 1 194 ? 34.489 8.391 -2.956 1.00 37.56 194 THR A N 1
ATOM 1531 C CA . THR A 1 194 ? 34.413 9.852 -2.733 1.00 37.56 194 THR A CA 1
ATOM 1532 C C . THR A 1 194 ? 33.761 10.702 -3.830 1.00 37.56 194 THR A C 1
ATOM 1534 O O . THR A 1 194 ? 34.381 11.565 -4.438 1.00 37.56 194 THR A O 1
ATOM 1537 N N . SER A 1 195 ? 32.435 10.599 -3.934 1.00 31.16 195 SER A N 1
ATOM 1538 C CA . SER A 1 195 ? 31.589 11.791 -4.059 1.00 31.16 195 SER A CA 1
ATOM 1539 C C . SER A 1 195 ? 30.735 11.876 -2.797 1.00 31.16 195 SER A C 1
ATOM 1541 O O . SER A 1 195 ? 29.812 11.088 -2.631 1.00 31.16 195 SER A O 1
ATOM 1543 N N . THR A 1 196 ? 31.131 12.746 -1.871 1.00 33.75 196 THR A N 1
ATOM 1544 C CA . THR A 1 196 ? 30.404 13.259 -0.696 1.00 33.75 196 THR A CA 1
ATOM 1545 C C . THR A 1 196 ? 29.034 12.613 -0.415 1.00 33.75 196 THR A C 1
ATOM 1547 O O . THR A 1 196 ? 27.994 13.245 -0.574 1.00 33.75 196 THR A O 1
ATOM 1550 N N . PHE A 1 197 ? 29.010 11.350 0.025 1.00 38.41 197 PHE A N 1
ATOM 1551 C CA . PHE A 1 197 ? 27.818 10.785 0.650 1.00 38.41 197 PHE A CA 1
ATOM 1552 C C . PHE A 1 197 ? 27.661 11.527 1.975 1.00 38.41 197 PHE A C 1
ATOM 1554 O O . PHE A 1 197 ? 28.450 11.327 2.901 1.00 38.41 197 PHE A O 1
ATOM 1561 N N . GLU A 1 198 ? 26.696 12.443 2.049 1.00 41.72 198 GLU A N 1
ATOM 1562 C CA . GLU A 1 198 ? 26.277 13.041 3.314 1.00 41.72 198 GLU A CA 1
ATOM 1563 C C . GLU A 1 198 ? 26.101 11.911 4.335 1.00 41.72 198 GLU A C 1
ATOM 1565 O O . GLU A 1 198 ? 25.397 10.934 4.062 1.00 41.72 198 GLU A O 1
ATOM 1570 N N . LYS A 1 199 ? 26.797 11.998 5.477 1.00 47.62 199 LYS A N 1
ATOM 1571 C CA . LYS A 1 199 ? 26.795 10.950 6.506 1.00 47.62 199 LYS A CA 1
ATOM 1572 C C . LYS A 1 199 ? 25.347 10.579 6.813 1.00 47.62 199 LYS A C 1
ATOM 1574 O O . LYS A 1 199 ? 24.582 11.392 7.324 1.00 47.62 199 LYS A O 1
ATOM 1579 N N . THR A 1 200 ? 24.964 9.350 6.485 1.00 51.94 200 THR A N 1
ATOM 1580 C CA . THR A 1 200 ? 23.566 8.898 6.460 1.00 51.94 200 THR A CA 1
ATOM 1581 C C . THR A 1 200 ? 22.853 9.025 7.809 1.00 51.94 200 THR A C 1
ATOM 1583 O O . THR A 1 200 ? 21.627 9.043 7.829 1.00 51.94 200 THR A O 1
ATOM 1586 N N . THR A 1 201 ? 23.604 9.193 8.900 1.00 54.81 201 THR A N 1
ATOM 1587 C CA . THR A 1 201 ? 23.155 9.251 10.296 1.00 54.81 201 THR A CA 1
ATOM 1588 C C . THR A 1 201 ? 22.979 10.665 10.875 1.00 54.81 201 THR A C 1
ATOM 1590 O O . THR A 1 201 ? 22.703 10.788 12.066 1.00 54.81 201 THR A O 1
ATOM 1593 N N . ASP A 1 202 ? 23.152 11.740 10.098 1.00 61.22 202 ASP A N 1
ATOM 1594 C CA . ASP A 1 202 ? 23.235 13.126 10.615 1.00 61.22 202 ASP A CA 1
ATOM 1595 C C . ASP A 1 202 ? 21.930 13.698 11.217 1.00 61.22 202 ASP A C 1
ATOM 1597 O O . ASP A 1 202 ? 21.907 14.828 11.708 1.00 61.22 202 ASP A O 1
ATOM 1601 N N . TYR A 1 203 ? 20.821 12.952 11.180 1.00 68.44 203 TYR A N 1
ATOM 1602 C CA . TYR A 1 203 ? 19.495 13.433 11.605 1.00 68.44 203 TYR A CA 1
ATOM 1603 C C . TYR A 1 203 ? 18.980 12.770 12.888 1.00 68.44 203 TYR A C 1
ATOM 1605 O O . TYR A 1 203 ? 18.045 13.276 13.521 1.00 68.44 203 TYR A O 1
ATOM 1613 N N . PHE A 1 204 ? 19.560 11.629 13.259 1.00 78.31 204 PHE A N 1
ATOM 1614 C CA . PHE A 1 204 ? 19.085 10.807 14.362 1.00 78.31 204 PHE A CA 1
ATOM 1615 C C . PHE A 1 204 ? 19.705 11.264 15.684 1.00 78.31 204 PHE A C 1
ATOM 1617 O O . PHE A 1 204 ? 20.924 11.219 15.865 1.00 78.31 204 PHE A O 1
ATOM 1624 N N . ASP A 1 205 ? 18.869 11.679 16.637 1.00 81.06 205 ASP A N 1
ATOM 1625 C CA . ASP A 1 205 ? 19.345 12.004 17.980 1.00 81.06 205 ASP A CA 1
ATOM 1626 C C . ASP A 1 205 ? 19.739 10.715 18.718 1.00 81.06 205 ASP A C 1
ATOM 1628 O O . ASP A 1 205 ? 18.917 9.822 18.932 1.00 81.06 205 ASP A O 1
ATOM 1632 N N . ARG A 1 206 ? 21.003 10.611 19.150 1.00 83.50 206 ARG A N 1
ATOM 1633 C CA . ARG A 1 206 ? 21.532 9.432 19.859 1.00 83.50 206 ARG A CA 1
ATOM 1634 C C . ARG A 1 206 ? 20.763 9.104 21.142 1.00 83.50 206 ARG A C 1
ATOM 1636 O O . ARG A 1 206 ? 20.757 7.948 21.558 1.00 83.50 206 ARG A O 1
ATOM 1643 N N . LYS A 1 207 ? 20.067 10.068 21.752 1.00 84.44 207 LYS A N 1
ATOM 1644 C CA . LYS A 1 207 ? 19.183 9.819 22.906 1.00 84.44 207 LYS A CA 1
ATOM 1645 C C . LYS A 1 207 ? 18.021 8.876 22.576 1.00 84.44 207 LYS A C 1
ATOM 1647 O O . LYS A 1 207 ? 17.480 8.230 23.470 1.00 84.44 207 LYS A O 1
ATOM 1652 N N . LEU A 1 208 ? 17.664 8.747 21.297 1.00 85.62 208 LEU A N 1
ATOM 1653 C CA . LEU A 1 208 ? 16.613 7.852 20.816 1.00 85.62 208 LEU A CA 1
ATOM 1654 C C . LEU A 1 208 ? 17.078 6.394 20.657 1.00 85.62 208 LEU A C 1
ATOM 1656 O O . LEU A 1 208 ? 16.235 5.526 20.439 1.00 85.62 208 LEU A O 1
ATOM 1660 N N . LEU A 1 209 ? 18.380 6.089 20.784 1.00 84.88 209 LEU A N 1
ATOM 1661 C CA . LEU A 1 209 ? 18.927 4.739 20.555 1.00 84.88 209 LEU A CA 1
ATOM 1662 C C . LEU A 1 209 ? 18.279 3.666 21.437 1.00 84.88 209 LEU A C 1
ATOM 1664 O O . LEU A 1 209 ? 18.076 2.540 20.985 1.00 84.88 209 LEU A O 1
ATOM 1668 N N . ASN A 1 210 ? 17.910 4.028 22.666 1.00 83.50 210 ASN A N 1
ATOM 1669 C CA . ASN A 1 210 ? 17.320 3.115 23.647 1.00 83.50 210 ASN A CA 1
ATOM 1670 C C . ASN A 1 210 ? 15.791 3.228 23.728 1.00 83.50 210 ASN A C 1
ATOM 1672 O O . ASN A 1 210 ? 15.161 2.565 24.550 1.00 83.50 210 ASN A O 1
ATOM 1676 N N . ILE A 1 211 ? 15.176 4.056 22.880 1.00 84.81 211 ILE A N 1
ATOM 1677 C CA . ILE A 1 211 ? 13.734 4.290 22.888 1.00 84.81 211 ILE A CA 1
ATOM 1678 C C . ILE A 1 211 ? 13.098 3.491 21.755 1.00 84.81 211 ILE A C 1
ATOM 1680 O O . ILE A 1 211 ? 13.478 3.601 20.591 1.00 84.81 211 ILE A O 1
ATOM 1684 N N . GLN A 1 212 ? 12.093 2.685 22.087 1.00 82.19 212 GLN A N 1
ATOM 1685 C CA . GLN A 1 212 ? 11.245 2.055 21.083 1.00 82.19 212 GLN A CA 1
ATOM 1686 C C . GLN A 1 212 ? 10.066 2.965 20.749 1.00 82.19 212 GLN A C 1
ATOM 1688 O O . GLN A 1 212 ? 9.343 3.435 21.629 1.00 82.19 212 GLN A O 1
ATOM 1693 N N . PHE A 1 213 ? 9.850 3.195 19.462 1.00 83.50 213 PHE A N 1
ATOM 1694 C CA . PHE A 1 213 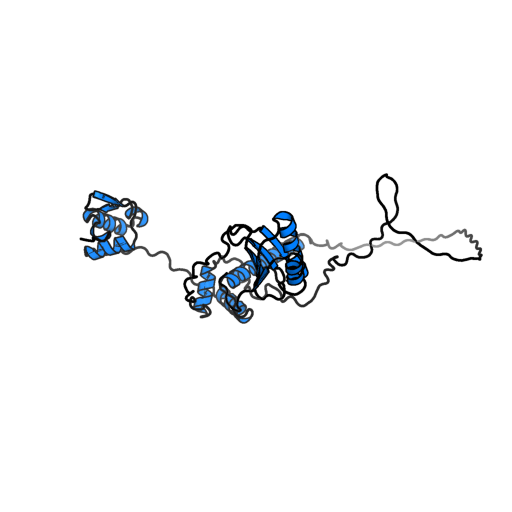? 8.698 3.924 18.955 1.00 83.50 213 PHE A CA 1
ATOM 1695 C C . PHE A 1 213 ? 8.184 3.255 17.682 1.00 83.50 213 PHE A C 1
ATOM 1697 O O . PHE A 1 213 ? 8.918 2.581 16.966 1.00 83.50 213 PHE A O 1
ATOM 1704 N N . SER A 1 214 ? 6.891 3.435 17.424 1.00 89.38 214 SER A N 1
ATOM 1705 C CA . SER A 1 214 ? 6.198 2.869 16.265 1.00 89.38 214 SER A CA 1
ATOM 1706 C C . SER A 1 214 ? 6.003 3.926 15.182 1.00 89.38 214 SER A C 1
ATOM 1708 O O . SER A 1 214 ? 6.086 5.128 15.453 1.00 89.38 214 SER A O 1
ATOM 1710 N N . GLU A 1 215 ? 5.618 3.504 13.979 1.00 90.19 215 GLU A N 1
ATOM 1711 C CA . GLU A 1 215 ? 5.177 4.423 12.924 1.00 90.19 215 GLU A CA 1
ATOM 1712 C C . GLU A 1 215 ? 4.026 5.329 13.399 1.00 90.19 215 GLU A C 1
ATOM 1714 O O . GLU A 1 215 ? 3.967 6.511 13.063 1.00 90.19 215 GLU A O 1
ATOM 1719 N N . ARG A 1 216 ? 3.148 4.826 14.279 1.00 89.69 216 ARG A N 1
ATOM 1720 C CA . ARG A 1 216 ? 2.086 5.629 14.902 1.00 89.69 216 ARG A CA 1
ATOM 1721 C C . ARG A 1 216 ? 2.652 6.769 15.750 1.00 89.69 216 ARG A C 1
ATOM 1723 O O . ARG A 1 216 ? 2.060 7.846 15.777 1.00 89.69 216 ARG A O 1
ATOM 1730 N N . THR A 1 217 ? 3.770 6.547 16.437 1.00 91.75 217 THR A N 1
ATOM 1731 C CA . THR A 1 217 ? 4.464 7.587 17.207 1.00 91.75 217 THR A CA 1
ATOM 1732 C C . THR A 1 217 ? 5.038 8.653 16.273 1.00 91.75 217 THR A C 1
ATOM 1734 O O . THR A 1 217 ? 4.837 9.837 16.524 1.00 91.75 217 THR A O 1
ATOM 1737 N N . VAL A 1 218 ? 5.641 8.256 15.147 1.00 92.00 218 VAL A N 1
ATOM 1738 C CA . VAL A 1 218 ? 6.126 9.193 14.115 1.00 92.00 218 VAL A CA 1
ATOM 1739 C C . VAL A 1 218 ? 4.969 9.978 13.486 1.00 92.00 218 VAL A C 1
ATOM 1741 O O . VAL A 1 218 ? 5.054 11.193 13.342 1.00 92.00 218 VAL A O 1
ATOM 1744 N N . ASN A 1 219 ? 3.835 9.332 13.204 1.00 92.06 219 ASN A N 1
ATOM 1745 C CA . ASN A 1 219 ? 2.623 10.008 12.733 1.00 92.06 219 ASN A CA 1
ATOM 1746 C C . ASN A 1 219 ? 2.149 11.091 13.722 1.00 92.06 219 ASN A C 1
ATOM 1748 O O . ASN A 1 219 ? 1.756 12.180 13.309 1.00 92.06 219 ASN A O 1
ATOM 1752 N N . LYS A 1 220 ? 2.228 10.842 15.039 1.00 92.06 220 LYS A N 1
ATOM 1753 C CA . LYS A 1 220 ? 1.945 11.891 16.033 1.00 92.06 220 LYS A CA 1
ATOM 1754 C C . LYS A 1 220 ? 2.900 13.077 15.891 1.00 92.06 220 LYS A C 1
ATOM 1756 O O . LYS A 1 220 ? 2.417 14.201 15.925 1.00 92.06 220 LYS A O 1
ATOM 1761 N N . CYS A 1 221 ? 4.200 12.853 15.685 1.00 93.31 221 CYS A N 1
ATOM 1762 C CA . CYS A 1 221 ? 5.159 13.936 15.429 1.00 93.31 221 CYS A CA 1
ATOM 1763 C C . CYS A 1 221 ? 4.764 14.753 14.191 1.00 93.31 221 CYS A C 1
ATOM 1765 O O . CYS A 1 221 ? 4.697 15.974 14.270 1.00 93.31 221 CYS A O 1
ATOM 1767 N N . PHE A 1 222 ? 4.413 14.097 13.078 1.00 92.56 222 PHE A N 1
ATOM 1768 C CA . PHE A 1 222 ? 3.933 14.783 11.869 1.00 92.56 222 PHE A CA 1
ATOM 1769 C C . PHE A 1 222 ? 2.682 15.629 12.129 1.00 92.56 222 PHE A C 1
ATOM 1771 O O . PHE A 1 222 ? 2.562 16.726 11.591 1.00 92.56 222 PHE A O 1
ATOM 1778 N N . LYS A 1 223 ? 1.752 15.141 12.957 1.00 90.88 223 LYS A N 1
ATOM 1779 C CA . LYS A 1 223 ? 0.556 15.902 13.348 1.00 90.88 223 LYS A CA 1
ATOM 1780 C C . LYS A 1 223 ? 0.897 17.097 14.234 1.00 90.88 223 LYS A C 1
ATOM 1782 O O . LYS A 1 223 ? 0.397 18.180 13.972 1.00 90.88 223 LYS A O 1
ATOM 1787 N N . LEU A 1 224 ? 1.754 16.914 15.241 1.00 92.44 224 LEU A N 1
ATOM 1788 C CA . LEU A 1 224 ? 2.196 17.990 16.139 1.00 92.44 224 LEU A CA 1
ATOM 1789 C C . LEU A 1 224 ? 2.944 19.098 15.387 1.00 92.44 224 LEU A C 1
ATOM 1791 O O . LEU A 1 224 ? 2.781 20.270 15.701 1.00 92.44 224 LEU A O 1
ATOM 1795 N N . LEU A 1 225 ? 3.726 18.727 14.372 1.00 90.88 225 LEU A N 1
ATOM 1796 C CA . LEU A 1 225 ? 4.471 19.655 13.521 1.00 90.88 225 LEU A CA 1
ATOM 1797 C C . LEU A 1 225 ? 3.630 20.251 12.376 1.00 90.88 225 LEU A C 1
ATOM 1799 O O . LEU A 1 225 ? 4.165 20.999 11.564 1.00 90.88 225 LEU A O 1
ATOM 1803 N N . ASN A 1 226 ? 2.339 19.910 12.269 1.00 89.31 226 ASN A N 1
ATOM 1804 C CA . ASN A 1 226 ? 1.466 20.291 11.148 1.00 89.31 226 ASN A CA 1
ATOM 1805 C C . ASN A 1 226 ? 2.016 19.899 9.757 1.00 89.31 226 ASN A C 1
ATOM 1807 O O . ASN A 1 226 ? 1.752 20.561 8.758 1.00 89.31 226 ASN A O 1
ATOM 1811 N N . LEU A 1 227 ? 2.767 18.796 9.686 1.00 86.44 227 LEU A N 1
ATOM 1812 C CA . LEU A 1 227 ? 3.344 18.240 8.453 1.00 86.44 227 LEU A CA 1
ATOM 1813 C C . LEU A 1 227 ? 2.451 17.171 7.810 1.00 86.44 227 LEU A C 1
ATOM 1815 O O . LEU A 1 227 ? 2.653 16.783 6.659 1.00 86.44 227 LEU A O 1
ATOM 1819 N N . ALA A 1 228 ? 1.484 16.640 8.562 1.00 80.56 228 ALA A N 1
ATOM 1820 C CA . ALA A 1 228 ? 0.568 15.625 8.065 1.00 80.56 228 ALA A CA 1
ATOM 1821 C C . ALA A 1 228 ? -0.355 16.224 6.995 1.00 80.56 228 ALA A C 1
ATOM 1823 O O . ALA A 1 228 ? -1.198 17.070 7.289 1.00 80.56 228 ALA A O 1
ATOM 1824 N N . GLN A 1 229 ? -0.222 15.758 5.753 1.00 70.56 229 GLN A N 1
ATOM 1825 C CA . GLN A 1 229 ? -1.157 16.150 4.705 1.00 70.56 229 GLN A CA 1
ATOM 1826 C C . GLN A 1 229 ? -2.541 15.544 4.967 1.00 70.56 229 GLN A C 1
ATOM 1828 O O . GLN A 1 229 ? -2.629 14.402 5.439 1.00 70.56 229 GLN A O 1
ATOM 1833 N N . PRO A 1 230 ? -3.626 16.274 4.650 1.00 67.62 230 PRO A N 1
ATOM 1834 C CA . PRO A 1 230 ? -4.962 15.711 4.723 1.00 67.62 230 PRO A CA 1
ATOM 1835 C C . PRO A 1 230 ? -5.051 14.478 3.811 1.00 67.62 230 PRO A C 1
ATOM 1837 O O . PRO A 1 230 ? -4.396 14.438 2.762 1.00 67.62 230 PRO A O 1
ATOM 1840 N N . PRO A 1 231 ? -5.844 13.458 4.187 1.00 62.41 231 PRO A N 1
ATOM 1841 C CA . PRO A 1 231 ? -6.040 12.296 3.337 1.00 62.41 231 PRO A CA 1
ATOM 1842 C C . PRO A 1 231 ? -6.554 12.769 1.976 1.00 62.41 231 PRO A C 1
ATOM 1844 O O . PRO A 1 231 ? -7.584 13.439 1.887 1.00 62.41 231 PRO A O 1
ATOM 1847 N N . LYS A 1 232 ? -5.825 12.446 0.902 1.00 65.56 232 LYS A N 1
ATOM 1848 C CA . LYS A 1 232 ? -6.346 12.656 -0.447 1.00 65.56 232 LYS A CA 1
ATOM 1849 C C . LYS A 1 232 ? -7.567 11.758 -0.583 1.00 65.56 232 LYS A C 1
ATOM 1851 O O . LYS A 1 232 ? -7.441 10.545 -0.438 1.00 65.56 232 LYS A O 1
ATOM 1856 N N . ASN A 1 233 ? -8.726 12.345 -0.872 1.00 57.72 233 ASN A N 1
ATOM 1857 C CA . ASN A 1 233 ? -9.896 11.585 -1.290 1.00 57.72 233 ASN A CA 1
ATOM 1858 C C . ASN A 1 233 ? -9.522 10.866 -2.590 1.00 57.72 233 ASN A C 1
ATOM 1860 O O . ASN A 1 233 ? -9.560 11.458 -3.671 1.00 57.72 233 ASN A O 1
ATOM 1864 N N . SER A 1 234 ? -9.077 9.613 -2.493 1.00 57.78 234 SER A N 1
ATOM 1865 C CA . SER A 1 234 ? -8.857 8.793 -3.672 1.00 57.78 234 SER A CA 1
ATOM 1866 C C . SER A 1 234 ? -10.222 8.560 -4.292 1.00 57.78 234 SER A C 1
ATOM 1868 O O . SER A 1 234 ? -11.094 7.965 -3.654 1.00 57.78 234 SER A O 1
ATOM 1870 N N . LYS A 1 235 ? -10.423 9.044 -5.520 1.00 63.09 235 LYS A N 1
ATOM 1871 C CA . LYS A 1 235 ? -11.577 8.631 -6.319 1.00 63.09 235 LYS A CA 1
ATOM 1872 C C . LYS A 1 235 ? -11.607 7.101 -6.329 1.00 63.09 235 LYS A C 1
ATOM 1874 O O . LYS A 1 235 ? -10.542 6.481 -6.390 1.00 63.09 235 LYS A O 1
ATOM 1879 N N . ALA A 1 236 ? -12.797 6.509 -6.219 1.00 55.25 236 ALA A N 1
ATOM 1880 C CA . ALA A 1 236 ? -12.943 5.066 -6.351 1.00 55.25 236 ALA A CA 1
ATOM 1881 C C . ALA A 1 236 ? -12.244 4.642 -7.648 1.00 55.25 236 ALA A C 1
ATOM 1883 O O . ALA A 1 236 ? -12.552 5.180 -8.714 1.00 55.25 236 ALA A O 1
ATOM 1884 N N . LYS A 1 237 ? -11.245 3.759 -7.541 1.00 54.56 237 LYS A N 1
ATOM 1885 C CA . LYS A 1 237 ? -10.596 3.198 -8.724 1.00 54.56 237 LYS A CA 1
ATOM 1886 C C . LYS A 1 237 ? -11.687 2.444 -9.483 1.00 54.56 237 LYS A C 1
ATOM 1888 O O . LYS A 1 237 ? -12.338 1.583 -8.892 1.00 54.56 237 LYS A O 1
ATOM 1893 N N . GLY A 1 238 ? -11.945 2.826 -10.734 1.00 51.22 238 GLY A N 1
ATOM 1894 C CA . GLY A 1 238 ? -12.859 2.072 -11.590 1.00 51.22 238 GLY A CA 1
ATOM 1895 C C . GLY A 1 238 ? -12.389 0.622 -11.705 1.00 51.22 238 GLY A C 1
ATOM 1896 O O . GLY A 1 238 ? -11.204 0.344 -11.520 1.00 51.22 238 GLY A O 1
ATOM 1897 N N . GLN A 1 239 ? -13.304 -0.309 -11.981 1.00 53.00 239 GLN A N 1
ATOM 1898 C CA . GLN A 1 239 ? -12.885 -1.639 -12.418 1.00 53.00 239 GLN A CA 1
ATOM 1899 C C . GLN A 1 239 ? -12.157 -1.478 -13.754 1.00 53.00 239 GLN A C 1
ATOM 1901 O O . GLN A 1 239 ? -12.757 -1.010 -14.723 1.00 53.00 239 GLN A O 1
ATOM 1906 N N . THR A 1 240 ? -10.875 -1.839 -13.784 1.00 56.84 240 THR A N 1
ATOM 1907 C CA . THR A 1 240 ? -10.150 -2.059 -15.034 1.00 56.84 240 THR A CA 1
ATOM 1908 C C . THR A 1 240 ? -10.888 -3.151 -15.805 1.00 56.84 240 THR A C 1
ATOM 1910 O O . THR A 1 240 ? -11.090 -4.249 -15.282 1.00 56.84 240 THR A O 1
ATOM 1913 N N . LYS A 1 241 ? -11.345 -2.843 -17.019 1.00 63.19 241 LYS A N 1
ATOM 1914 C CA . LYS A 1 241 ? -11.849 -3.857 -17.946 1.00 63.19 241 LYS A CA 1
ATOM 1915 C C . LYS A 1 241 ? -10.645 -4.409 -18.703 1.00 63.19 241 LYS A C 1
ATOM 1917 O O . LYS A 1 241 ? -9.872 -3.616 -19.218 1.00 63.19 241 LYS A O 1
ATOM 1922 N N . TYR A 1 242 ? -10.504 -5.732 -18.745 1.00 73.75 242 TYR A N 1
ATOM 1923 C CA . TYR A 1 242 ? -9.547 -6.379 -19.644 1.00 73.75 242 TYR A CA 1
ATOM 1924 C C . TYR A 1 242 ? -10.008 -6.187 -21.084 1.00 73.75 242 TYR A C 1
ATOM 1926 O O . TYR A 1 242 ? -11.211 -6.248 -21.358 1.00 73.75 242 TYR A O 1
ATOM 1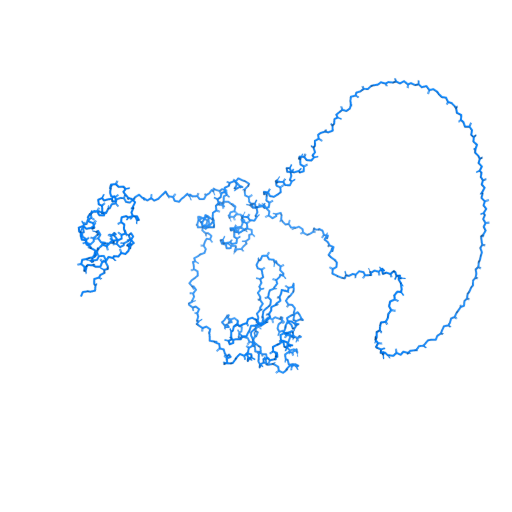934 N N . GLU A 1 243 ? -9.055 -5.976 -21.973 1.00 80.00 243 GLU A N 1
ATOM 1935 C CA . GLU A 1 243 ? -9.299 -5.669 -23.382 1.00 80.00 243 GLU A CA 1
ATOM 1936 C C . GLU A 1 243 ? -9.081 -6.919 -24.240 1.00 80.00 243 GLU A C 1
ATOM 1938 O O . GLU A 1 243 ? -9.778 -7.121 -25.232 1.00 80.00 243 GLU A O 1
ATOM 1943 N N . ALA A 1 244 ? -8.211 -7.831 -23.795 1.00 87.00 244 ALA A N 1
ATOM 1944 C CA . ALA A 1 244 ? -8.084 -9.159 -24.374 1.00 87.00 244 ALA A CA 1
ATOM 1945 C C . ALA A 1 244 ? -9.287 -10.051 -24.028 1.00 87.00 244 ALA A C 1
ATOM 1947 O O . ALA A 1 244 ? -9.700 -10.185 -22.866 1.00 87.00 244 ALA A O 1
ATOM 1948 N N . PHE A 1 245 ? -9.803 -10.756 -25.035 1.00 86.88 245 PHE A N 1
ATOM 1949 C CA . PHE A 1 245 ? -10.803 -11.801 -24.829 1.00 86.88 245 PHE A CA 1
ATOM 1950 C C . PHE A 1 245 ? -10.134 -13.142 -24.520 1.00 86.88 245 PHE A C 1
ATOM 1952 O O . PHE A 1 245 ? -10.638 -13.894 -23.674 1.00 86.88 245 PHE A O 1
ATOM 1959 N N . TYR A 1 246 ? -8.980 -13.408 -25.137 1.00 90.31 246 TYR A N 1
ATOM 1960 C CA . TYR A 1 246 ? -8.229 -14.654 -25.016 1.00 90.31 246 TYR A CA 1
ATOM 1961 C C . TYR A 1 246 ? -6.867 -14.459 -24.336 1.00 90.31 246 TYR A C 1
ATOM 1963 O O . TYR A 1 246 ? -6.281 -13.380 -24.337 1.00 90.31 246 TYR A O 1
ATOM 1971 N N . VAL A 1 247 ? -6.354 -15.532 -23.726 1.00 91.69 247 VAL A N 1
ATOM 1972 C CA . VAL A 1 247 ? -4.979 -15.563 -23.200 1.00 91.69 247 VAL A CA 1
ATOM 1973 C C . VAL A 1 247 ? -4.006 -15.503 -24.371 1.00 91.69 247 VAL A C 1
ATOM 1975 O O . VAL A 1 247 ? -4.254 -16.120 -25.406 1.00 91.69 247 VAL A O 1
ATOM 1978 N N . ASN A 1 248 ? -2.886 -14.814 -24.177 1.00 89.50 248 ASN A N 1
ATOM 1979 C CA . ASN A 1 248 ? -1.834 -14.617 -25.167 1.00 89.50 248 ASN A CA 1
ATOM 1980 C C . ASN A 1 248 ? -2.223 -13.714 -26.348 1.00 89.50 248 ASN A C 1
ATOM 1982 O O . ASN A 1 248 ? -1.548 -13.720 -27.371 1.00 89.50 248 ASN A O 1
ATOM 1986 N N . GLU A 1 249 ? -3.311 -12.950 -26.225 1.00 91.56 249 GLU A N 1
ATOM 1987 C CA . GLU A 1 249 ? -3.773 -12.022 -27.261 1.00 91.56 249 GLU A CA 1
ATOM 1988 C C . GLU A 1 249 ? -3.103 -10.649 -27.111 1.00 91.56 249 GLU A C 1
ATOM 1990 O O . GLU A 1 249 ? -2.475 -10.156 -28.048 1.00 91.56 249 GLU A O 1
ATOM 1995 N N . ILE A 1 250 ? -3.172 -10.065 -25.912 1.00 94.88 250 ILE A N 1
ATOM 1996 C CA . ILE A 1 250 ? -2.549 -8.780 -25.580 1.00 94.88 250 ILE A CA 1
ATOM 1997 C C . ILE A 1 250 ? -1.659 -8.966 -24.358 1.00 94.88 250 ILE A C 1
ATOM 1999 O O . ILE A 1 250 ? -2.085 -9.525 -23.344 1.00 94.88 250 ILE A O 1
ATOM 2003 N N . TRP A 1 251 ? -0.426 -8.470 -24.438 1.00 95.94 251 TRP A N 1
ATOM 2004 C CA . TRP A 1 251 ? 0.457 -8.369 -23.278 1.00 95.94 251 TRP A CA 1
ATOM 2005 C C . TRP A 1 251 ? 0.663 -6.910 -22.880 1.00 95.94 251 TRP A C 1
ATOM 2007 O O . TRP A 1 251 ? 0.851 -6.046 -23.729 1.00 95.94 251 TRP A O 1
ATOM 2017 N N . HIS A 1 252 ? 0.694 -6.641 -21.582 1.00 94.19 252 HIS A N 1
ATOM 2018 C CA . HIS A 1 252 ? 1.105 -5.364 -21.016 1.00 94.19 252 HIS A CA 1
ATOM 2019 C C . HIS A 1 252 ? 2.566 -5.416 -20.612 1.00 94.19 252 HIS A C 1
ATOM 2021 O O . HIS A 1 252 ? 3.032 -6.409 -20.048 1.00 94.19 252 HIS A O 1
ATOM 2027 N N . VAL A 1 253 ? 3.258 -4.305 -20.825 1.00 94.00 253 VAL A N 1
ATOM 2028 C CA . VAL A 1 253 ? 4.596 -4.084 -20.292 1.00 94.00 253 VAL A CA 1
ATOM 2029 C C . VAL A 1 253 ? 4.588 -2.883 -19.362 1.00 94.00 253 VAL A C 1
ATOM 2031 O O . VAL A 1 253 ? 3.955 -1.868 -19.653 1.00 94.00 253 VAL A O 1
ATOM 2034 N N . ASP A 1 254 ? 5.273 -3.013 -18.232 1.00 91.38 254 ASP A N 1
ATOM 2035 C CA . ASP A 1 254 ? 5.399 -1.944 -17.244 1.00 91.38 254 ASP A CA 1
ATOM 2036 C C . ASP A 1 254 ? 6.787 -1.971 -16.600 1.00 91.38 254 ASP A C 1
ATOM 2038 O O . ASP A 1 254 ? 7.428 -3.026 -16.505 1.00 91.38 254 ASP A O 1
ATOM 2042 N N . ILE A 1 255 ? 7.241 -0.802 -16.149 1.00 91.38 255 ILE A N 1
ATOM 2043 C CA . ILE A 1 255 ? 8.506 -0.638 -15.439 1.00 91.38 255 ILE A CA 1
ATOM 2044 C C . ILE A 1 255 ? 8.266 0.002 -14.071 1.00 91.38 255 ILE A C 1
ATOM 2046 O O . ILE A 1 255 ? 7.702 1.087 -13.931 1.00 91.38 255 ILE A O 1
ATOM 2050 N N . HIS A 1 256 ? 8.726 -0.674 -13.024 1.00 89.69 256 HIS A N 1
ATOM 2051 C CA . HIS A 1 256 ? 8.580 -0.222 -11.650 1.00 89.69 256 HIS A CA 1
ATOM 2052 C C . HIS A 1 256 ? 9.916 0.224 -11.059 1.00 89.69 256 HIS A C 1
ATOM 2054 O O . HIS A 1 256 ? 10.926 -0.463 -11.180 1.00 89.69 256 HIS A O 1
ATOM 2060 N N . PHE A 1 257 ? 9.909 1.351 -10.348 1.00 87.31 257 PHE A N 1
ATOM 2061 C CA . PHE A 1 257 ? 11.081 1.867 -9.641 1.00 87.31 257 PHE A CA 1
ATOM 2062 C C . PHE A 1 257 ? 11.198 1.224 -8.257 1.00 87.31 257 PHE A C 1
ATOM 2064 O O . PHE A 1 257 ? 10.286 1.340 -7.431 1.00 87.31 257 PHE A O 1
ATOM 2071 N N . LEU A 1 258 ? 12.340 0.607 -7.952 1.00 81.06 258 LEU A N 1
ATOM 2072 C CA . LEU A 1 258 ? 12.569 0.031 -6.629 1.00 81.06 258 LEU A CA 1
ATOM 2073 C C . LEU A 1 258 ? 12.963 1.130 -5.630 1.00 81.06 258 LEU A C 1
ATOM 2075 O O . LEU A 1 258 ? 14.084 1.623 -5.593 1.00 81.06 258 LEU A O 1
ATOM 2079 N N . ASN A 1 259 ? 12.019 1.513 -4.764 1.00 70.12 259 ASN A N 1
ATOM 2080 C CA . ASN A 1 259 ? 12.149 2.656 -3.843 1.00 70.12 259 ASN A CA 1
ATOM 2081 C C . ASN A 1 259 ? 13.342 2.604 -2.865 1.00 70.12 259 ASN A C 1
ATOM 2083 O O . ASN A 1 259 ? 13.662 3.627 -2.258 1.00 70.12 259 ASN A O 1
ATOM 2087 N N . HIS A 1 260 ? 13.955 1.436 -2.670 1.00 69.81 260 HIS A N 1
ATOM 2088 C CA . HIS A 1 260 ? 15.044 1.221 -1.714 1.00 69.81 260 HIS A CA 1
ATOM 2089 C C . HIS A 1 260 ? 16.435 1.172 -2.361 1.00 69.81 260 HIS A C 1
ATOM 2091 O O . HIS A 1 260 ? 17.420 1.121 -1.629 1.00 69.81 260 HIS A O 1
ATOM 2097 N N . ARG A 1 261 ? 16.530 1.210 -3.699 1.00 64.19 261 ARG A N 1
ATOM 2098 C CA . ARG A 1 261 ? 17.792 1.162 -4.449 1.00 64.19 261 ARG A CA 1
ATOM 2099 C C . ARG A 1 261 ? 17.701 2.085 -5.667 1.00 64.19 261 ARG A C 1
ATOM 2101 O O . ARG A 1 261 ? 16.974 1.815 -6.617 1.00 64.19 261 ARG A O 1
ATOM 2108 N N . GLN A 1 262 ? 18.362 3.240 -5.589 1.00 63.38 262 GLN A N 1
ATOM 2109 C CA . GLN A 1 262 ? 18.324 4.234 -6.665 1.00 63.38 262 GLN A CA 1
ATOM 2110 C C . GLN A 1 262 ? 18.972 3.670 -7.932 1.00 63.38 262 GLN A C 1
ATOM 2112 O O . GLN A 1 262 ? 20.062 3.118 -7.858 1.00 63.38 262 GLN A O 1
ATOM 2117 N N . GLY A 1 263 ? 18.304 3.839 -9.075 1.00 70.62 263 GLY A N 1
ATOM 2118 C CA . GLY A 1 263 ? 18.779 3.336 -10.367 1.00 70.62 263 GLY A CA 1
ATOM 2119 C C . GLY A 1 263 ? 18.369 1.898 -10.683 1.00 70.62 263 GLY A C 1
ATOM 2120 O O . GLY A 1 263 ? 18.673 1.430 -11.765 1.00 70.62 263 GLY A O 1
ATOM 2121 N N . GLU A 1 264 ? 17.646 1.208 -9.797 1.00 82.88 264 GLU A N 1
ATOM 2122 C CA . GLU A 1 264 ? 17.161 -0.144 -10.078 1.00 82.88 264 GLU A CA 1
ATOM 2123 C C . GLU A 1 264 ? 15.688 -0.157 -10.504 1.00 82.88 264 GLU A C 1
ATOM 2125 O O . GLU A 1 264 ? 14.815 0.470 -9.882 1.00 82.88 264 GLU A O 1
ATOM 2130 N N . TYR A 1 265 ? 15.411 -0.934 -11.545 1.00 88.69 265 TYR A N 1
ATOM 2131 C CA . TYR A 1 265 ? 14.102 -1.066 -12.162 1.00 88.69 265 TYR A CA 1
ATOM 2132 C C . TYR A 1 265 ? 13.662 -2.529 -12.184 1.00 88.69 265 TYR A C 1
ATOM 2134 O O . TYR A 1 265 ? 14.464 -3.442 -12.364 1.00 88.69 265 TYR A O 1
ATOM 2142 N N . LEU A 1 266 ? 12.363 -2.760 -12.028 1.00 92.12 266 LEU A N 1
ATOM 2143 C CA . LEU A 1 266 ? 11.734 -4.045 -12.298 1.00 92.12 266 LEU A CA 1
ATOM 2144 C C . LEU A 1 266 ? 10.874 -3.892 -13.546 1.00 92.12 266 LEU A C 1
ATOM 2146 O O . LEU A 1 266 ? 9.872 -3.182 -13.516 1.00 92.12 266 LEU A O 1
ATOM 2150 N N . TYR A 1 267 ? 11.260 -4.558 -14.623 1.00 93.31 267 TYR A N 1
ATOM 2151 C CA . TYR A 1 267 ? 10.470 -4.629 -15.844 1.00 93.31 267 TYR A CA 1
ATOM 2152 C C . TYR A 1 267 ? 9.665 -5.923 -15.858 1.00 93.31 267 TYR A C 1
ATOM 2154 O O . TYR A 1 267 ? 10.210 -6.985 -15.551 1.00 93.31 267 TYR A O 1
ATOM 2162 N N . ALA A 1 268 ? 8.382 -5.852 -16.203 1.00 94.38 268 ALA A N 1
ATOM 2163 C CA . ALA A 1 268 ? 7.501 -7.013 -16.232 1.00 94.38 268 ALA A CA 1
ATOM 2164 C C . ALA A 1 268 ? 6.673 -7.067 -17.518 1.00 94.38 268 ALA A C 1
ATOM 2166 O O . ALA A 1 268 ? 6.211 -6.044 -18.019 1.00 94.38 268 ALA A O 1
ATOM 2167 N N . VAL A 1 269 ? 6.454 -8.291 -18.001 1.00 95.31 269 VAL A N 1
ATOM 2168 C CA . VAL A 1 269 ? 5.574 -8.620 -19.126 1.00 95.31 269 VAL A CA 1
ATOM 2169 C C . VAL A 1 269 ? 4.405 -9.421 -18.575 1.00 95.31 269 VAL A C 1
ATOM 2171 O O . VAL A 1 269 ? 4.603 -10.455 -17.932 1.00 95.31 269 VAL A O 1
ATOM 2174 N N . ILE A 1 270 ? 3.186 -8.942 -18.791 1.00 94.81 270 ILE A N 1
ATOM 2175 C CA . ILE A 1 270 ? 1.981 -9.459 -18.142 1.00 94.81 270 ILE A CA 1
ATOM 2176 C C . ILE A 1 270 ? 0.933 -9.751 -19.209 1.00 94.81 270 ILE A C 1
ATOM 2178 O O . ILE A 1 270 ? 0.581 -8.869 -19.981 1.00 94.81 270 ILE A O 1
ATOM 2182 N N . ASP A 1 271 ? 0.392 -10.962 -19.232 1.00 92.69 271 ASP A N 1
ATOM 2183 C CA . ASP A 1 271 ? -0.755 -11.287 -20.081 1.00 92.69 271 ASP A CA 1
ATOM 2184 C C . ASP A 1 271 ? -2.009 -10.539 -19.600 1.00 92.69 271 ASP A C 1
ATOM 2186 O O . ASP A 1 271 ? -2.339 -10.597 -18.411 1.00 92.69 271 ASP A O 1
ATOM 2190 N N . ASP A 1 272 ? -2.719 -9.850 -20.498 1.00 92.50 272 ASP A N 1
ATOM 2191 C CA . ASP A 1 272 ? -3.871 -9.032 -20.106 1.00 92.50 272 ASP A CA 1
ATOM 2192 C C . ASP A 1 272 ? -5.014 -9.885 -19.539 1.00 92.50 272 ASP A C 1
ATOM 2194 O O . ASP A 1 272 ? -5.533 -9.620 -18.453 1.00 92.50 272 ASP A O 1
ATOM 2198 N N . LYS A 1 273 ? -5.366 -10.973 -20.233 1.00 89.31 273 LYS A N 1
ATOM 2199 C CA . LYS A 1 273 ? -6.548 -11.767 -19.892 1.00 89.31 273 LYS A CA 1
ATOM 2200 C C . LYS A 1 273 ? -6.391 -12.539 -18.584 1.00 89.31 273 LYS A C 1
ATOM 2202 O O . LYS A 1 273 ? -7.297 -12.553 -17.751 1.00 89.31 273 LYS A O 1
ATOM 2207 N N . SER A 1 274 ? -5.276 -13.247 -18.423 1.00 89.38 274 SER A N 1
ATOM 2208 C CA . SER A 1 274 ? -5.021 -14.111 -17.264 1.00 89.38 274 SER A CA 1
ATOM 2209 C C . SER A 1 274 ? -4.349 -13.383 -16.103 1.00 89.38 274 SER A C 1
ATOM 2211 O O . SER A 1 274 ? -4.313 -13.918 -14.995 1.00 89.38 274 SER A O 1
ATOM 2213 N N . ARG A 1 275 ? -3.788 -12.189 -16.348 1.00 88.69 275 ARG A N 1
ATOM 2214 C CA . ARG A 1 275 ? -2.912 -11.452 -15.419 1.00 88.69 275 ARG A CA 1
ATOM 2215 C C . ARG A 1 275 ? -1.660 -12.213 -15.000 1.00 88.69 275 ARG A C 1
ATOM 2217 O O . ARG A 1 275 ? -0.997 -11.832 -14.034 1.00 88.69 275 ARG A O 1
ATOM 2224 N N . LYS A 1 276 ? -1.304 -13.270 -15.731 1.00 89.50 276 LYS A N 1
ATOM 2225 C CA . LYS A 1 276 ? -0.075 -14.020 -15.503 1.00 89.50 276 LYS A CA 1
ATOM 2226 C C . LYS A 1 276 ? 1.125 -13.151 -15.875 1.00 89.50 276 LYS A C 1
ATOM 2228 O O . LYS A 1 276 ? 1.199 -12.630 -16.984 1.00 89.50 276 LYS A O 1
ATOM 2233 N N . ILE A 1 277 ? 2.088 -13.044 -14.962 1.00 93.12 277 ILE A N 1
ATOM 2234 C CA . ILE A 1 277 ? 3.414 -12.501 -15.275 1.00 93.12 277 ILE A CA 1
ATOM 2235 C C . ILE A 1 277 ? 4.129 -13.545 -16.137 1.00 93.12 277 ILE A C 1
ATOM 2237 O O . ILE A 1 277 ? 4.387 -14.659 -15.677 1.00 93.12 277 ILE A O 1
ATOM 2241 N N . LEU A 1 278 ? 4.390 -13.203 -17.395 1.00 90.50 278 LEU A N 1
ATOM 2242 C CA . LEU A 1 278 ? 5.029 -14.086 -18.370 1.00 90.50 278 LEU A CA 1
ATOM 2243 C C . LEU A 1 278 ? 6.544 -14.092 -18.184 1.00 90.50 278 LEU A C 1
ATOM 2245 O O . LEU A 1 278 ? 7.154 -15.159 -18.127 1.00 90.50 278 LEU A O 1
ATOM 2249 N N . ALA A 1 279 ? 7.119 -12.905 -18.005 1.00 93.88 279 ALA A N 1
ATOM 2250 C CA . ALA A 1 279 ? 8.498 -12.719 -17.588 1.00 93.88 279 ALA A CA 1
ATOM 2251 C C . ALA A 1 279 ? 8.651 -11.427 -16.792 1.00 93.88 279 ALA A C 1
ATOM 2253 O O . ALA A 1 279 ? 7.797 -10.536 -16.816 1.00 93.88 279 ALA A O 1
ATOM 2254 N N . TRP A 1 280 ? 9.776 -11.329 -16.103 1.00 94.31 280 TRP A N 1
ATOM 2255 C CA . TRP A 1 280 ? 10.226 -10.118 -15.448 1.00 94.31 280 TRP A CA 1
ATOM 2256 C C . TRP A 1 280 ? 11.751 -10.095 -15.452 1.00 94.31 280 TRP A C 1
ATOM 2258 O O . TRP A 1 280 ? 12.392 -11.144 -15.496 1.00 94.31 280 TRP A O 1
ATOM 2268 N N . SER A 1 281 ? 12.327 -8.901 -15.397 1.00 92.50 281 SER A N 1
ATOM 2269 C CA . SER A 1 281 ? 13.761 -8.721 -15.210 1.00 92.50 281 SER A CA 1
ATOM 2270 C C . SER A 1 281 ? 14.019 -7.551 -14.284 1.00 92.50 281 SER A C 1
ATOM 2272 O O . SER A 1 281 ? 13.364 -6.511 -14.360 1.00 92.50 281 SER A O 1
ATOM 2274 N N . HIS A 1 282 ? 15.009 -7.731 -13.423 1.00 91.31 282 HIS A N 1
ATOM 2275 C CA . HIS A 1 282 ? 15.667 -6.624 -12.752 1.00 91.31 282 HIS A CA 1
ATOM 2276 C C . HIS A 1 282 ? 16.604 -5.942 -13.752 1.00 91.31 282 HIS A C 1
ATOM 2278 O O . HIS A 1 282 ? 17.308 -6.636 -14.487 1.00 91.31 282 HIS A O 1
ATOM 2284 N N . LEU A 1 283 ? 16.542 -4.616 -13.839 1.00 87.06 283 LEU A N 1
ATOM 2285 C CA . LEU A 1 283 ? 17.319 -3.804 -14.769 1.00 87.06 283 LEU A CA 1
ATOM 2286 C C . LEU A 1 283 ? 18.049 -2.695 -14.005 1.00 87.06 283 LEU A C 1
ATOM 2288 O O . LEU A 1 283 ? 17.471 -2.051 -13.129 1.00 87.06 283 LEU A O 1
ATOM 2292 N N . GLU A 1 284 ? 19.299 -2.440 -14.378 1.00 83.50 284 GLU A N 1
ATOM 2293 C CA . GLU A 1 284 ? 20.104 -1.321 -13.860 1.00 83.50 284 GLU A CA 1
ATOM 2294 C C . GLU A 1 284 ? 19.888 -0.031 -14.664 1.00 83.50 284 GLU A C 1
ATOM 2296 O O . GLU A 1 284 ? 20.155 1.071 -14.187 1.00 83.50 284 GLU A O 1
ATOM 2301 N N . THR A 1 285 ? 19.382 -0.144 -15.895 1.00 84.38 285 THR A N 1
ATOM 2302 C CA . THR A 1 285 ? 19.002 1.000 -16.723 1.00 84.38 285 THR A CA 1
ATOM 2303 C C . THR A 1 285 ? 17.631 0.763 -17.346 1.00 84.38 285 THR A C 1
ATOM 2305 O O . THR A 1 285 ? 17.156 -0.359 -17.485 1.00 84.38 285 THR A O 1
ATOM 2308 N N . LYS A 1 286 ? 16.943 1.841 -17.726 1.00 86.62 286 LYS A N 1
ATOM 2309 C CA . LYS A 1 286 ? 15.665 1.752 -18.450 1.00 86.62 286 LYS A CA 1
ATOM 2310 C C . LYS A 1 286 ? 15.864 1.822 -19.964 1.00 86.62 286 LYS A C 1
ATOM 2312 O O . LYS A 1 286 ? 15.154 2.531 -20.669 1.00 86.62 286 LYS A O 1
ATOM 2317 N N . GLU A 1 287 ? 16.904 1.178 -20.474 1.00 90.38 287 GLU A N 1
ATOM 2318 C CA . GLU A 1 287 ? 17.216 1.240 -21.898 1.00 90.38 287 GLU A CA 1
ATOM 2319 C C . GLU A 1 287 ? 16.331 0.302 -22.719 1.00 90.38 287 GLU A C 1
ATOM 2321 O O . GLU A 1 287 ? 16.072 -0.840 -22.336 1.00 90.38 287 GLU A O 1
ATOM 2326 N N . ALA A 1 288 ? 15.933 0.763 -23.908 1.00 91.19 288 ALA A N 1
ATOM 2327 C CA . ALA A 1 288 ? 15.088 -0.008 -24.817 1.00 91.19 288 ALA A CA 1
ATOM 2328 C C . ALA A 1 288 ? 15.717 -1.348 -25.236 1.00 91.19 288 ALA A C 1
ATOM 2330 O O . ALA A 1 288 ? 15.003 -2.303 -25.529 1.00 91.19 288 ALA A O 1
ATOM 2331 N N . ALA A 1 289 ? 17.050 -1.448 -25.266 1.00 90.94 289 ALA A N 1
ATOM 2332 C CA . ALA A 1 289 ? 17.744 -2.697 -25.574 1.00 90.94 289 ALA A CA 1
ATOM 2333 C C . ALA A 1 289 ? 17.495 -3.772 -24.501 1.00 90.94 289 ALA A C 1
ATOM 2335 O O . ALA A 1 289 ? 17.278 -4.940 -24.830 1.00 90.94 289 ALA A O 1
ATOM 2336 N N . GLN A 1 290 ? 17.472 -3.373 -23.226 1.00 90.12 290 GLN A N 1
ATOM 2337 C CA . GLN A 1 290 ? 17.241 -4.291 -22.115 1.00 90.12 290 GLN A CA 1
ATOM 2338 C C . GLN A 1 290 ? 15.787 -4.772 -22.083 1.00 90.12 290 GLN A C 1
ATOM 2340 O O . GLN A 1 290 ? 15.547 -5.977 -22.014 1.00 90.12 290 GLN A O 1
ATOM 2345 N N . THR A 1 291 ? 14.817 -3.864 -22.229 1.00 92.19 291 THR A N 1
ATOM 2346 C CA . THR A 1 291 ? 13.388 -4.228 -22.291 1.00 92.19 291 THR A CA 1
ATOM 2347 C C . THR A 1 291 ? 13.084 -5.123 -23.497 1.00 92.19 291 THR A C 1
ATOM 2349 O O . THR A 1 291 ? 12.391 -6.133 -23.363 1.00 92.19 291 THR A O 1
ATOM 2352 N N . SER A 1 292 ? 13.688 -4.835 -24.656 1.00 93.56 292 SER A N 1
ATOM 2353 C CA . SER A 1 292 ? 13.568 -5.658 -25.870 1.00 93.56 292 SER A CA 1
ATOM 2354 C C . SER A 1 292 ? 14.071 -7.088 -25.665 1.00 93.56 292 SER A C 1
ATOM 2356 O O . SER A 1 292 ? 13.455 -8.031 -26.159 1.00 93.56 292 SER A O 1
ATOM 2358 N N . ARG A 1 293 ? 15.162 -7.277 -24.910 1.00 92.88 293 ARG A N 1
ATOM 2359 C CA . ARG A 1 293 ? 15.699 -8.613 -24.612 1.00 92.88 293 ARG A CA 1
ATOM 2360 C C . ARG A 1 293 ? 14.714 -9.455 -23.802 1.00 92.88 293 ARG A C 1
ATOM 2362 O O . ARG A 1 293 ? 14.532 -10.628 -24.117 1.00 92.88 293 ARG A O 1
ATOM 2369 N N . VAL A 1 294 ? 14.059 -8.859 -22.805 1.00 93.94 294 VAL A N 1
ATOM 2370 C CA . VAL A 1 294 ? 13.042 -9.552 -21.993 1.00 93.94 294 VAL A CA 1
ATOM 2371 C C . VAL A 1 294 ? 11.849 -9.966 -22.859 1.00 93.94 294 VAL A C 1
ATOM 2373 O O . VAL A 1 294 ? 11.352 -11.082 -22.739 1.00 93.94 294 VAL A O 1
ATOM 2376 N N . ILE A 1 295 ? 11.420 -9.102 -23.783 1.00 95.44 295 ILE A N 1
ATOM 2377 C CA . ILE A 1 295 ? 10.328 -9.422 -24.713 1.00 95.44 295 ILE A CA 1
ATOM 2378 C C . ILE A 1 295 ? 10.708 -10.533 -25.686 1.00 95.44 295 ILE A C 1
ATOM 2380 O O . ILE A 1 295 ? 9.907 -11.440 -25.898 1.00 95.44 295 ILE A O 1
ATOM 2384 N N . GLN A 1 296 ? 11.920 -10.506 -26.242 1.00 94.75 296 GLN A N 1
ATOM 2385 C CA . GLN A 1 296 ? 12.384 -11.576 -27.123 1.00 94.75 296 GLN A CA 1
ATOM 2386 C C . GLN A 1 296 ? 12.374 -12.931 -26.399 1.00 94.75 296 GLN A C 1
ATOM 2388 O O . GLN A 1 296 ? 11.853 -13.901 -26.936 1.00 94.75 296 GLN A O 1
ATOM 2393 N N . GLN A 1 297 ? 12.835 -12.976 -25.146 1.00 92.38 297 GLN A N 1
ATOM 2394 C CA . GLN A 1 297 ? 12.766 -14.188 -24.323 1.00 92.38 297 GLN A CA 1
ATOM 2395 C C . GLN A 1 297 ? 11.321 -14.659 -24.099 1.00 92.38 297 GLN A C 1
ATOM 2397 O O . GLN A 1 297 ? 11.051 -15.858 -24.149 1.00 92.38 297 GLN A O 1
ATOM 2402 N N . CYS A 1 298 ? 10.371 -13.739 -23.895 1.00 93.44 298 CYS A N 1
ATOM 2403 C CA . CYS A 1 298 ? 8.952 -14.095 -23.841 1.00 93.44 298 CYS A CA 1
ATOM 2404 C C . CYS A 1 298 ? 8.453 -14.693 -25.159 1.00 93.44 298 CYS A C 1
ATOM 2406 O O . CYS A 1 298 ? 7.720 -15.680 -25.120 1.00 93.44 298 CYS A O 1
ATOM 2408 N N . PHE A 1 299 ? 8.837 -14.121 -26.305 1.00 95.94 299 PHE A N 1
ATOM 2409 C CA . PHE A 1 299 ? 8.450 -14.644 -27.617 1.00 95.94 299 PHE A CA 1
ATOM 2410 C C . PHE A 1 299 ? 8.949 -16.067 -27.836 1.00 95.94 299 PHE A C 1
ATOM 2412 O O . PHE A 1 299 ? 8.208 -16.896 -28.363 1.00 95.94 299 PHE A O 1
ATOM 2419 N N . ASP A 1 300 ? 10.168 -16.357 -27.391 1.00 92.81 300 ASP A N 1
ATOM 2420 C CA . ASP A 1 300 ? 10.776 -17.676 -27.544 1.00 92.81 300 ASP A CA 1
ATOM 2421 C C . ASP A 1 300 ? 10.058 -18.742 -26.690 1.00 92.81 300 ASP A C 1
ATOM 2423 O O . ASP A 1 300 ? 9.952 -19.896 -27.102 1.00 92.81 300 ASP A O 1
ATOM 2427 N N . VAL A 1 301 ? 9.524 -18.365 -25.519 1.00 93.56 301 VAL A N 1
ATOM 2428 C CA . VAL A 1 301 ? 8.867 -19.295 -24.578 1.00 93.56 301 VAL A CA 1
ATOM 2429 C C . VAL A 1 301 ? 7.363 -19.439 -24.828 1.00 93.56 301 VAL A C 1
ATOM 2431 O O . VAL A 1 301 ? 6.831 -20.547 -24.776 1.00 93.56 301 VAL A O 1
ATOM 2434 N N . TYR A 1 302 ? 6.659 -18.331 -25.059 1.00 92.00 302 TYR A N 1
ATOM 2435 C CA . TYR A 1 302 ? 5.190 -18.282 -25.095 1.00 92.00 302 TYR A CA 1
ATOM 2436 C C . TYR A 1 302 ? 4.621 -18.018 -26.493 1.00 92.00 302 TYR A C 1
ATOM 2438 O O . TYR A 1 302 ? 3.401 -17.956 -26.668 1.00 92.00 302 TYR A O 1
ATOM 2446 N N . GLY A 1 303 ? 5.485 -17.871 -27.499 1.00 93.31 303 GLY A N 1
ATOM 2447 C CA . GLY A 1 303 ? 5.089 -17.368 -28.806 1.00 93.31 303 GLY A CA 1
ATOM 2448 C C . GLY A 1 303 ? 4.808 -15.867 -28.770 1.00 93.31 303 GLY A C 1
ATOM 2449 O O . GLY A 1 303 ? 5.079 -15.177 -27.791 1.00 93.31 303 GLY A O 1
ATOM 2450 N N . LYS A 1 304 ? 4.279 -15.340 -29.872 1.00 96.00 304 LYS A N 1
ATOM 2451 C CA . LYS A 1 304 ? 4.056 -13.901 -30.052 1.00 96.00 304 LYS A CA 1
ATOM 2452 C C . LYS A 1 304 ? 2.584 -13.558 -29.799 1.00 96.00 304 LYS A C 1
ATOM 2454 O O . LYS A 1 304 ? 1.731 -14.276 -30.326 1.00 96.00 304 LYS A O 1
ATOM 2459 N N . PRO A 1 305 ? 2.280 -12.482 -29.054 1.00 96.38 305 PRO A N 1
ATOM 2460 C CA . PRO A 1 305 ? 0.918 -11.990 -28.924 1.00 96.38 305 PRO A CA 1
ATOM 2461 C C . PRO A 1 305 ? 0.478 -11.282 -30.207 1.00 96.38 305 PRO A C 1
ATOM 2463 O O . PRO A 1 305 ? 1.297 -10.978 -31.077 1.00 96.38 305 PRO A O 1
ATOM 2466 N N . PHE A 1 306 ? -0.811 -10.962 -30.299 1.00 95.38 306 PHE A N 1
ATOM 2467 C CA . PHE A 1 306 ? -1.309 -10.068 -31.341 1.00 95.38 306 PHE A CA 1
ATOM 2468 C C . PHE A 1 306 ? -0.775 -8.643 -31.131 1.00 95.38 306 PHE A C 1
ATOM 2470 O O . PHE A 1 306 ? -0.253 -8.028 -32.063 1.00 95.38 306 PHE A O 1
ATOM 2477 N N . ALA A 1 307 ? -0.841 -8.145 -29.892 1.00 95.31 307 ALA A N 1
ATOM 2478 C CA . ALA A 1 307 ? -0.402 -6.797 -29.555 1.00 95.31 307 ALA A CA 1
ATOM 2479 C C . ALA A 1 307 ? 0.322 -6.708 -28.206 1.00 95.31 307 ALA A C 1
ATOM 2481 O O . ALA A 1 307 ? 0.117 -7.519 -27.300 1.00 95.31 307 ALA A O 1
ATOM 2482 N N . ILE A 1 308 ? 1.139 -5.663 -28.063 1.00 95.44 308 ILE A N 1
ATOM 2483 C CA . ILE A 1 308 ? 1.745 -5.257 -26.795 1.00 95.44 308 ILE A CA 1
ATOM 2484 C C . ILE A 1 308 ? 1.308 -3.836 -26.439 1.00 95.44 308 ILE A C 1
ATOM 2486 O O . ILE A 1 308 ? 1.465 -2.903 -27.230 1.00 95.44 308 ILE A O 1
ATOM 2490 N N . TRP A 1 309 ? 0.784 -3.690 -25.222 1.00 92.94 309 TRP A N 1
ATOM 2491 C CA . TRP A 1 309 ? 0.411 -2.429 -24.594 1.00 92.94 309 TRP A CA 1
ATOM 2492 C C . TRP A 1 309 ? 1.554 -1.908 -23.735 1.00 92.94 309 TRP A C 1
ATOM 2494 O O . TRP A 1 309 ? 1.956 -2.549 -22.762 1.00 92.94 309 TRP A O 1
ATOM 2504 N N . SER A 1 310 ? 2.046 -0.721 -24.070 1.00 91.31 310 SER A N 1
ATOM 2505 C CA . SER A 1 310 ? 3.079 -0.031 -23.305 1.00 91.31 310 SER A CA 1
ATOM 2506 C C . SER A 1 310 ? 2.648 1.387 -22.959 1.00 91.31 310 SER A C 1
ATOM 2508 O O . SER A 1 310 ? 1.816 2.001 -23.633 1.00 91.31 310 SER A O 1
ATOM 2510 N N . ASP A 1 311 ? 3.253 1.952 -21.922 1.00 86.81 311 ASP A N 1
ATOM 2511 C CA . ASP A 1 311 ? 3.172 3.389 -21.704 1.00 86.81 311 ASP A CA 1
ATOM 2512 C C . ASP A 1 311 ? 3.989 4.164 -22.766 1.00 86.81 311 ASP A C 1
ATOM 2514 O O . ASP A 1 311 ? 4.548 3.598 -23.715 1.00 86.81 311 ASP A O 1
ATOM 2518 N N . ASN A 1 312 ? 4.049 5.489 -22.611 1.00 85.88 312 ASN A N 1
ATOM 2519 C CA . ASN A 1 312 ? 4.821 6.371 -23.490 1.00 85.88 312 ASN A CA 1
ATOM 2520 C C . ASN A 1 312 ? 6.280 6.563 -23.034 1.00 85.88 312 ASN A C 1
ATOM 2522 O O . ASN A 1 312 ? 6.913 7.544 -23.433 1.00 85.88 312 ASN A O 1
ATOM 2526 N N . GLY A 1 313 ? 6.814 5.675 -22.192 1.00 85.62 313 GLY A N 1
ATOM 2527 C CA . GLY A 1 313 ? 8.208 5.701 -21.762 1.00 85.62 313 GLY A CA 1
ATOM 2528 C C . GLY A 1 313 ? 9.178 5.542 -22.936 1.00 85.62 313 GLY A C 1
ATOM 2529 O O . GLY A 1 313 ? 8.898 4.827 -23.897 1.00 85.62 313 GLY A O 1
ATOM 2530 N N . LEU A 1 314 ? 10.330 6.222 -22.879 1.00 85.88 314 LEU A N 1
ATOM 2531 C CA . LEU A 1 314 ? 11.353 6.199 -23.941 1.00 85.88 314 LEU A CA 1
ATOM 2532 C C . LEU A 1 314 ? 11.951 4.799 -24.158 1.00 85.88 314 LEU A C 1
ATOM 2534 O O . LEU A 1 314 ? 12.375 4.475 -25.265 1.00 85.88 314 LEU A O 1
ATOM 2538 N N . GLU A 1 315 ? 11.932 3.961 -23.126 1.00 87.25 315 GLU A N 1
ATOM 2539 C CA . GLU A 1 315 ? 12.292 2.543 -23.145 1.00 87.25 315 GLU A CA 1
ATOM 2540 C C . GLU A 1 315 ? 11.450 1.705 -24.121 1.00 87.25 315 GLU A C 1
ATOM 2542 O O . GLU A 1 315 ? 11.886 0.639 -24.550 1.00 87.25 315 GLU A O 1
ATOM 2547 N N . ASN A 1 316 ? 10.271 2.201 -24.510 1.00 88.06 316 ASN A N 1
ATOM 2548 C CA . ASN A 1 316 ? 9.340 1.536 -25.423 1.00 88.06 316 ASN A C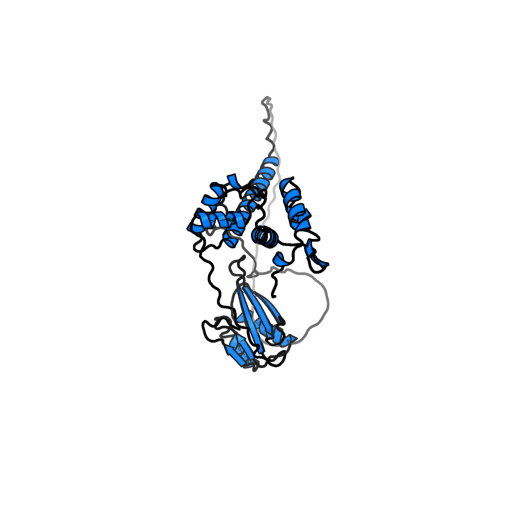A 1
ATOM 2549 C C . ASN A 1 316 ? 9.432 2.089 -26.861 1.00 88.06 316 ASN A C 1
ATOM 2551 O O . ASN A 1 316 ? 8.545 1.866 -27.687 1.00 88.06 316 ASN A O 1
ATOM 2555 N N . TYR A 1 317 ? 10.500 2.827 -27.189 1.00 88.12 317 TYR A N 1
ATOM 2556 C CA . TYR A 1 317 ? 10.774 3.376 -28.523 1.00 88.12 317 TYR A CA 1
ATOM 2557 C C . TYR A 1 317 ? 12.069 2.806 -29.126 1.00 88.12 317 TYR A C 1
ATOM 2559 O O . TYR A 1 317 ? 12.811 2.054 -28.497 1.00 88.12 317 TYR A O 1
ATOM 2567 N N . GLY A 1 318 ? 12.338 3.138 -30.393 1.00 90.69 318 GLY A N 1
ATOM 2568 C CA . GLY A 1 318 ? 13.561 2.733 -31.088 1.00 90.69 318 GLY A CA 1
ATOM 2569 C C . GLY A 1 318 ? 13.651 1.219 -31.273 1.00 90.69 318 GLY A C 1
ATOM 2570 O O . GLY A 1 318 ? 12.823 0.632 -31.971 1.00 90.69 318 GLY A O 1
ATOM 2571 N N . VAL A 1 319 ? 14.652 0.597 -30.640 1.00 92.25 319 VAL A N 1
ATOM 2572 C CA . VAL A 1 319 ? 14.929 -0.850 -30.726 1.00 92.25 319 VAL A CA 1
ATOM 2573 C C . VAL A 1 319 ? 13.695 -1.678 -30.370 1.00 92.25 319 VAL A C 1
ATOM 2575 O O . VAL A 1 319 ? 13.380 -2.625 -31.086 1.00 92.25 319 VAL A O 1
ATOM 2578 N N . PHE A 1 320 ? 12.940 -1.259 -29.353 1.00 93.06 320 PHE A N 1
ATOM 2579 C CA . PHE A 1 320 ? 11.721 -1.940 -28.925 1.00 93.06 320 PHE A CA 1
ATOM 2580 C C . PHE A 1 320 ? 10.656 -1.977 -30.027 1.00 93.06 320 PHE A C 1
ATOM 2582 O O . PHE A 1 320 ? 10.174 -3.042 -30.404 1.00 93.06 320 PHE A O 1
ATOM 2589 N N . LYS A 1 321 ? 10.328 -0.827 -30.631 1.00 92.69 321 LYS A N 1
ATOM 2590 C CA . LYS A 1 321 ? 9.339 -0.776 -31.724 1.00 92.69 321 LYS A CA 1
ATOM 2591 C C . LYS A 1 321 ? 9.813 -1.517 -32.969 1.00 92.69 321 LYS A C 1
ATOM 2593 O O . LYS A 1 321 ? 8.997 -2.136 -33.648 1.00 92.69 321 LYS A O 1
ATOM 2598 N N . ASN A 1 322 ? 11.113 -1.481 -33.257 1.00 95.38 322 ASN A N 1
ATOM 2599 C CA . ASN A 1 322 ? 11.690 -2.242 -34.362 1.00 95.38 322 ASN A CA 1
ATOM 2600 C C . ASN A 1 322 ? 11.553 -3.751 -34.129 1.00 95.38 322 ASN A C 1
ATOM 2602 O O . ASN A 1 322 ? 11.163 -4.463 -35.051 1.00 95.38 322 ASN A O 1
ATOM 2606 N N . LEU A 1 323 ? 11.800 -4.225 -32.903 1.00 96.12 323 LEU A N 1
ATOM 2607 C CA . LEU A 1 323 ? 11.578 -5.617 -32.518 1.00 96.12 323 LEU A CA 1
ATOM 2608 C C . LEU A 1 323 ? 10.121 -6.031 -32.763 1.00 96.12 323 LEU A C 1
ATOM 2610 O O . LEU A 1 323 ? 9.880 -7.026 -33.443 1.00 96.12 323 LEU A O 1
ATOM 2614 N N . LEU A 1 324 ? 9.155 -5.249 -32.267 1.00 96.06 324 LEU A N 1
ATOM 2615 C CA . LEU A 1 324 ? 7.728 -5.552 -32.438 1.00 96.06 324 LEU A CA 1
ATOM 2616 C C . LEU A 1 324 ? 7.315 -5.573 -33.912 1.00 96.06 324 LEU A C 1
ATOM 2618 O O . LEU A 1 324 ? 6.671 -6.517 -34.367 1.00 96.06 324 LEU A O 1
ATOM 2622 N N . LYS A 1 325 ? 7.764 -4.577 -34.682 1.00 95.56 325 LYS A N 1
ATOM 2623 C CA . LYS A 1 325 ? 7.503 -4.492 -36.121 1.00 95.56 325 LYS A CA 1
ATOM 2624 C C . LYS A 1 325 ? 8.062 -5.702 -36.870 1.00 95.56 325 LYS A C 1
ATOM 2626 O O . LYS A 1 325 ? 7.355 -6.291 -37.681 1.00 95.56 325 LYS A O 1
ATOM 2631 N N . ASN A 1 326 ? 9.300 -6.099 -36.577 1.00 96.19 326 ASN A N 1
ATOM 2632 C CA . ASN A 1 326 ? 9.936 -7.266 -37.195 1.00 96.19 326 ASN A CA 1
ATOM 2633 C C . ASN A 1 326 ? 9.256 -8.578 -36.783 1.00 96.19 326 ASN A C 1
ATOM 2635 O O . ASN A 1 326 ? 9.212 -9.531 -37.558 1.00 96.19 326 ASN A O 1
ATOM 2639 N N . ALA A 1 327 ? 8.705 -8.631 -35.569 1.00 94.88 327 ALA A N 1
ATOM 2640 C CA . ALA A 1 327 ? 7.961 -9.776 -35.069 1.00 94.88 327 ALA A CA 1
ATOM 2641 C C . ALA A 1 327 ? 6.510 -9.846 -35.583 1.00 94.88 327 ALA A C 1
ATOM 2643 O O . ALA A 1 327 ? 5.873 -10.874 -35.357 1.00 94.88 327 ALA A O 1
ATOM 2644 N N . ASN A 1 328 ? 6.027 -8.818 -36.295 1.00 96.56 328 ASN A N 1
ATOM 2645 C CA . ASN A 1 328 ? 4.628 -8.628 -36.694 1.00 96.56 328 ASN A CA 1
ATOM 2646 C C . ASN A 1 328 ? 3.661 -8.573 -35.495 1.00 96.56 328 ASN A C 1
ATOM 2648 O O . ASN A 1 328 ? 2.602 -9.195 -35.513 1.00 96.56 328 ASN A O 1
ATOM 2652 N N . VAL A 1 329 ? 4.059 -7.844 -34.449 1.00 97.00 329 VAL A N 1
ATOM 2653 C CA . VAL A 1 329 ? 3.266 -7.589 -33.239 1.00 97.00 329 VAL A CA 1
ATOM 2654 C C . VAL A 1 329 ? 2.845 -6.121 -33.221 1.00 97.00 329 VAL A C 1
ATOM 2656 O O . VAL A 1 329 ? 3.678 -5.230 -33.416 1.00 97.00 329 VAL A O 1
ATOM 2659 N N . GLU A 1 330 ? 1.563 -5.853 -32.981 1.00 94.50 330 GLU A N 1
ATOM 2660 C CA . GLU A 1 330 ? 1.045 -4.486 -32.924 1.00 94.50 330 GLU A CA 1
ATOM 2661 C C . GLU A 1 330 ? 1.514 -3.769 -31.646 1.00 94.50 330 GLU A C 1
ATOM 2663 O O . GLU A 1 330 ? 1.471 -4.320 -30.546 1.00 94.50 330 GLU A O 1
ATOM 2668 N N . SER A 1 331 ? 1.981 -2.525 -31.781 1.00 92.44 331 SER A N 1
ATOM 2669 C CA . SER A 1 331 ? 2.391 -1.688 -30.648 1.00 92.44 331 SER A CA 1
ATOM 2670 C C . SER A 1 331 ? 1.291 -0.686 -30.333 1.00 92.44 331 SER A C 1
ATOM 2672 O O . SER A 1 331 ? 1.004 0.195 -31.144 1.00 92.44 331 SER A O 1
ATOM 2674 N N . ILE A 1 332 ? 0.710 -0.802 -29.142 1.00 89.50 332 ILE A N 1
ATOM 2675 C CA . ILE A 1 332 ? -0.358 0.075 -28.670 1.00 89.50 332 ILE A CA 1
ATOM 2676 C C . ILE A 1 332 ? 0.180 0.889 -27.494 1.00 89.50 332 ILE A C 1
ATOM 2678 O O . ILE A 1 332 ? 0.694 0.344 -26.518 1.00 89.50 332 ILE A O 1
ATOM 2682 N N . THR A 1 333 ? 0.072 2.212 -27.594 1.00 85.19 333 THR A N 1
ATOM 2683 C CA . THR A 1 333 ? 0.516 3.143 -26.551 1.00 85.19 333 THR A CA 1
ATOM 2684 C C . THR A 1 333 ? -0.673 3.782 -25.855 1.00 85.19 333 THR A C 1
ATOM 2686 O O . THR A 1 333 ? -1.584 4.282 -26.519 1.00 85.19 333 THR A O 1
ATOM 2689 N N . ILE A 1 334 ? -0.643 3.829 -24.524 1.00 78.56 334 ILE A N 1
ATOM 2690 C CA . ILE A 1 334 ? -1.703 4.466 -23.731 1.00 78.56 334 ILE A CA 1
ATOM 2691 C C . ILE A 1 334 ? -1.781 5.970 -24.045 1.00 78.56 334 ILE A C 1
ATOM 2693 O O . ILE A 1 334 ? -0.772 6.628 -24.308 1.00 78.56 334 ILE A O 1
ATOM 2697 N N . ILE A 1 335 ? -2.975 6.554 -23.930 1.00 74.12 335 ILE A N 1
ATOM 2698 C CA . ILE A 1 335 ? -3.161 8.010 -23.925 1.00 74.12 335 ILE A CA 1
ATOM 2699 C C . ILE A 1 335 ? -2.341 8.636 -22.773 1.00 74.12 335 ILE A C 1
ATOM 2701 O O . ILE A 1 335 ? -2.423 8.161 -21.634 1.00 74.12 335 ILE A O 1
ATOM 2705 N N . PRO A 1 336 ? -1.574 9.719 -23.016 1.00 72.56 336 PRO A N 1
ATOM 2706 C CA . PRO A 1 336 ? -0.805 10.393 -21.973 1.00 72.56 336 PRO A CA 1
ATOM 2707 C C . PRO A 1 336 ? -1.644 10.737 -20.732 1.00 72.56 336 PRO A C 1
ATOM 2709 O O . PRO A 1 336 ? -2.780 11.194 -20.837 1.00 72.56 336 PRO A O 1
ATOM 2712 N N . HIS A 1 337 ? -1.058 10.548 -19.545 1.00 64.44 337 HIS A N 1
ATOM 2713 C CA . HIS A 1 337 ? -1.678 10.820 -18.238 1.00 64.44 337 HIS A CA 1
ATOM 2714 C C . HIS A 1 337 ? -2.917 9.976 -17.883 1.00 64.44 337 HIS A C 1
ATOM 2716 O O . HIS A 1 337 ? -3.660 10.346 -16.970 1.00 64.44 337 HIS A O 1
ATOM 2722 N N . CYS A 1 338 ? -3.119 8.824 -18.530 1.00 64.75 338 CYS A N 1
ATOM 2723 C CA . CYS A 1 338 ? -4.141 7.854 -18.143 1.00 64.75 338 CYS A CA 1
ATOM 2724 C C . CYS A 1 338 ? -3.500 6.660 -17.404 1.00 64.75 338 CYS A C 1
ATOM 2726 O O . CYS A 1 338 ? -2.935 5.785 -18.050 1.00 64.75 338 CYS A O 1
ATOM 2728 N N . PRO A 1 339 ? -3.547 6.599 -16.056 1.00 60.34 339 PRO A N 1
ATOM 2729 C CA . PRO A 1 339 ? -2.924 5.513 -15.288 1.00 60.34 339 PRO A CA 1
ATOM 2730 C C . PRO A 1 339 ? -3.789 4.245 -15.215 1.00 60.34 339 PRO A C 1
ATOM 2732 O O . PRO A 1 339 ? -3.442 3.312 -14.495 1.00 60.34 339 PRO A O 1
ATOM 2735 N N . TYR A 1 340 ? -4.954 4.245 -15.864 1.00 55.34 340 TYR A N 1
ATOM 2736 C CA . TYR A 1 340 ? -5.866 3.110 -15.872 1.00 55.34 340 TYR A CA 1
ATOM 2737 C C . TYR A 1 340 ? -5.512 2.236 -17.072 1.00 55.34 340 TYR A C 1
ATOM 2739 O O . TYR A 1 340 ? -5.968 2.497 -18.182 1.00 55.34 340 TYR A O 1
ATOM 2747 N N . MET A 1 341 ? -4.647 1.257 -16.812 1.00 51.50 341 MET A N 1
ATOM 2748 C CA . MET A 1 341 ? -4.555 0.019 -17.583 1.00 51.50 341 MET A CA 1
ATOM 2749 C C . MET A 1 341 ? -5.390 -1.056 -16.913 1.00 51.50 341 MET A C 1
ATOM 2751 O O . MET A 1 341 ? -5.597 -0.989 -15.668 1.00 51.50 341 MET A O 1
#

Radius of gyration: 39.52 Å; chains: 1; bounding box: 130×54×88 Å